Protein AF-A0A917ENU6-F1 (afdb_monomer_lite)

InterPro domains:
  IPR009739 Lysozyme inhibitor LprI-like, N-terminal [PF07007] (147-233)

Secondary structure (DSSP, 8-state):
-------------------------------PPPPHHHHHHHHHHHHHHHHHHHHHTT-HHHHHHHHHHHHHHHTT-GGGHHHHHHHHHHHHHHHHHHHHHGGGS--SS---------------HHHHHHHHHHHHHHHHHHHHT-S---HHHHHHHHHHHHHHHHHHHHHHHHHHHHHS-HHHHHHHHHHHHHHHHHHHHHHHHHHTSSSSSHHHHHHHHHHHHHHHHHHHHHHHH--

Foldseek 3Di:
DDDDDDDDDDDDDDDDDDDDDDDDDDDPPPPPDPDPLNVVVVVLVVLVVVLVVCVVVVVLVVSLVSLVVQLVVQVPPPSCVVSNVVSVVVNVVSVVVVVVVVVVPPPDDDDDDDDDDPDPPLQFLVNLVVVLVVLVVVLVVVVVPPPDPDLVSLLVSLVVLLVSLVVSLVVLLVSLVVQDDPVVNVVVVVVVVVLVVVLVVVLVVQCPDDDSCSPSVSSNSSSVSSSVSSNVSSVPRGD

Structure (mmCIF, N/CA/C/O backbone):
data_AF-A0A917ENU6-F1
#
_entry.id   AF-A0A917ENU6-F1
#
loop_
_atom_site.group_PDB
_atom_site.id
_atom_site.type_symbol
_atom_site.label_atom_id
_atom_site.label_alt_id
_atom_site.label_comp_id
_atom_site.label_asym_id
_atom_site.label_entity_id
_atom_site.label_seq_id
_atom_site.pdbx_PDB_ins_code
_atom_site.Cartn_x
_atom_site.Cartn_y
_atom_site.Cartn_z
_atom_site.occupancy
_atom_site.B_iso_or_equiv
_atom_site.auth_seq_id
_atom_site.auth_comp_id
_atom_site.auth_asym_id
_atom_site.auth_atom_id
_atom_site.pdbx_PDB_model_num
ATOM 1 N N . MET A 1 1 ? -25.704 -34.364 57.365 1.00 35.72 1 MET A N 1
ATOM 2 C CA . MET A 1 1 ? -25.594 -35.306 58.501 1.00 35.72 1 MET A CA 1
ATOM 3 C C . MET A 1 1 ? -24.993 -36.613 58.005 1.00 35.72 1 MET A C 1
ATOM 5 O O . MET A 1 1 ? -25.592 -37.173 57.104 1.00 35.72 1 MET A O 1
ATOM 9 N N . ARG A 1 2 ? -23.907 -37.081 58.657 1.00 35.72 2 ARG A N 1
ATOM 10 C CA . ARG A 1 2 ? -23.403 -38.483 58.743 1.00 35.72 2 ARG A CA 1
ATOM 11 C C . ARG A 1 2 ? -22.900 -39.127 57.428 1.00 35.72 2 ARG A C 1
ATOM 13 O O . ARG A 1 2 ? -23.602 -39.049 56.440 1.00 35.72 2 ARG A O 1
ATOM 20 N N . LYS A 1 3 ? -21.771 -39.843 57.302 1.00 33.88 3 LYS A N 1
ATOM 21 C CA . LYS A 1 3 ? -20.602 -40.324 58.099 1.00 33.88 3 LYS A CA 1
ATOM 22 C C . LYS A 1 3 ? -19.585 -40.816 57.022 1.00 33.88 3 LYS A C 1
ATOM 24 O O . LYS A 1 3 ? -20.040 -41.349 56.020 1.00 33.88 3 LYS A O 1
ATOM 29 N N . LEU A 1 4 ? -18.298 -40.451 57.014 1.00 37.62 4 LEU A N 1
ATOM 30 C CA . LEU A 1 4 ? -17.117 -41.088 57.648 1.00 37.62 4 LEU A CA 1
ATOM 31 C C . LEU A 1 4 ? -16.918 -42.605 57.399 1.00 37.62 4 LEU A C 1
ATOM 33 O O . LEU A 1 4 ? -17.797 -43.369 57.786 1.00 37.62 4 LEU A O 1
ATOM 37 N N . LEU A 1 5 ? -15.738 -42.987 56.860 1.00 35.38 5 LEU A N 1
ATOM 38 C CA . LEU A 1 5 ? -14.824 -44.118 57.212 1.00 35.38 5 LEU A CA 1
ATOM 39 C C . LEU A 1 5 ? -13.788 -44.290 56.065 1.00 35.38 5 LEU A C 1
ATOM 41 O O . LEU A 1 5 ? -14.180 -44.597 54.948 1.00 35.38 5 LEU A O 1
ATOM 45 N N . ILE A 1 6 ? -12.527 -43.842 56.164 1.00 37.75 6 ILE A N 1
ATOM 46 C CA . ILE A 1 6 ? -11.335 -44.439 56.820 1.00 37.75 6 ILE A CA 1
ATOM 47 C C . ILE A 1 6 ? -11.092 -45.912 56.452 1.00 37.75 6 ILE A C 1
ATOM 49 O O . ILE A 1 6 ? -11.764 -46.787 56.986 1.00 37.75 6 ILE A O 1
ATOM 53 N N . ILE A 1 7 ? -10.041 -46.170 55.658 1.00 37.09 7 ILE A N 1
ATOM 54 C CA . ILE A 1 7 ? -9.231 -47.397 55.739 1.00 37.09 7 ILE A CA 1
ATOM 55 C C . ILE A 1 7 ? -7.750 -46.999 55.724 1.00 37.09 7 ILE A C 1
ATOM 57 O O . ILE A 1 7 ? -7.215 -46.483 54.747 1.00 37.09 7 ILE A O 1
ATOM 61 N N . THR A 1 8 ? -7.129 -47.218 56.873 1.00 34.91 8 THR A N 1
ATOM 62 C CA . THR A 1 8 ? -5.698 -47.210 57.175 1.00 34.91 8 THR A CA 1
ATOM 63 C C . THR A 1 8 ? -5.035 -48.530 56.786 1.00 34.91 8 THR A C 1
ATOM 65 O O . THR A 1 8 ? -5.639 -49.583 56.976 1.00 34.91 8 THR A O 1
ATOM 68 N N . GLY A 1 9 ? -3.742 -48.477 56.448 1.00 32.06 9 GLY A N 1
ATOM 69 C CA . GLY A 1 9 ? -2.782 -49.499 56.881 1.00 32.06 9 GLY A CA 1
ATOM 70 C C . GLY A 1 9 ? -1.855 -50.051 55.800 1.00 32.06 9 GLY A C 1
ATOM 71 O O . GLY A 1 9 ? -2.305 -50.761 54.913 1.00 32.06 9 GLY A O 1
ATOM 72 N N . ALA A 1 10 ? -0.551 -49.800 55.940 1.00 34.56 10 ALA A N 1
ATOM 73 C CA . ALA A 1 10 ? 0.430 -50.851 56.236 1.00 34.56 10 ALA A CA 1
ATOM 74 C C . ALA A 1 10 ? 1.831 -50.235 56.396 1.00 34.56 10 ALA A C 1
ATOM 76 O O . ALA A 1 10 ? 2.418 -49.683 55.472 1.00 34.56 10 ALA A O 1
ATOM 77 N N . MET A 1 11 ? 2.328 -50.341 57.621 1.00 34.94 11 MET A N 1
ATOM 78 C CA . MET A 1 11 ? 3.675 -50.051 58.089 1.00 34.94 11 MET A CA 1
ATOM 79 C C . MET A 1 11 ? 4.481 -51.352 58.005 1.00 34.94 11 MET A C 1
ATOM 81 O O . MET A 1 11 ? 3.994 -52.378 58.477 1.00 34.94 11 MET A O 1
ATOM 85 N N . MET A 1 12 ? 5.706 -51.324 57.476 1.00 35.50 12 MET A N 1
ATOM 86 C CA . MET A 1 12 ? 6.712 -52.347 57.785 1.00 35.50 12 MET A CA 1
ATOM 87 C C . MET A 1 12 ? 8.106 -51.724 57.890 1.00 35.50 12 MET A C 1
ATOM 89 O O . MET A 1 12 ? 8.597 -51.079 56.969 1.00 35.50 12 MET A O 1
ATOM 93 N N . LEU A 1 13 ? 8.690 -51.926 59.070 1.00 37.69 13 LEU A N 1
ATOM 94 C CA . LEU A 1 13 ? 10.046 -51.606 59.504 1.00 37.69 13 LEU A CA 1
ATOM 95 C C . LEU A 1 13 ? 10.956 -52.821 59.304 1.00 37.69 13 LEU A C 1
ATOM 97 O O . LEU A 1 13 ? 10.534 -53.916 59.650 1.00 37.69 13 LEU A O 1
ATOM 101 N N . PHE A 1 14 ? 12.214 -52.591 58.927 1.00 32.28 14 PHE A N 1
ATOM 102 C CA . PHE A 1 14 ? 13.429 -53.313 59.355 1.00 32.28 14 PHE A CA 1
ATOM 103 C C . PHE A 1 14 ? 14.616 -52.384 59.033 1.00 32.28 14 PHE A C 1
ATOM 105 O O . PHE A 1 14 ? 14.541 -51.659 58.049 1.00 32.28 14 PHE A O 1
ATOM 112 N N . ALA A 1 15 ? 15.773 -52.331 59.684 1.00 33.50 15 ALA A N 1
ATOM 113 C CA . ALA A 1 15 ? 16.333 -52.653 60.994 1.00 33.50 15 ALA A CA 1
ATOM 114 C C . ALA A 1 15 ? 17.809 -52.171 60.891 1.00 33.50 15 ALA A C 1
ATOM 116 O O . ALA A 1 15 ? 18.367 -52.061 59.803 1.00 33.50 15 ALA A O 1
ATOM 117 N N . THR A 1 16 ? 18.407 -51.826 62.023 1.00 38.06 16 THR A N 1
ATOM 118 C CA . THR A 1 16 ? 19.717 -51.184 62.254 1.00 38.06 16 THR A CA 1
ATOM 119 C C . THR A 1 16 ? 20.968 -51.893 61.711 1.00 38.06 16 THR A C 1
ATOM 121 O O . THR A 1 16 ? 21.061 -53.114 61.774 1.00 38.06 16 THR A O 1
ATOM 124 N N . GLY A 1 17 ? 22.007 -51.109 61.381 1.00 29.95 17 GLY A N 1
ATOM 125 C CA . GLY A 1 17 ? 23.406 -51.558 61.302 1.00 29.95 17 GLY A CA 1
ATOM 126 C C . GLY A 1 17 ? 24.396 -50.383 61.250 1.00 29.95 17 GLY A C 1
ATOM 127 O O . GLY A 1 17 ? 24.330 -49.563 60.343 1.00 29.95 17 GLY A O 1
ATOM 128 N N . CYS A 1 18 ? 25.291 -50.284 62.239 1.00 41.47 18 CYS A N 1
ATOM 129 C CA . CYS A 1 18 ? 26.344 -49.26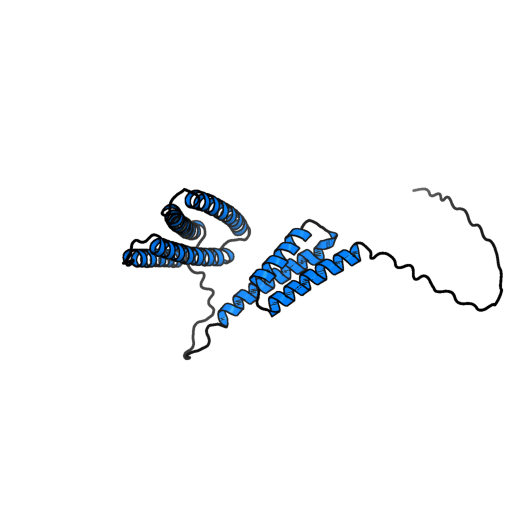9 62.363 1.00 41.47 18 CYS A CA 1
ATOM 130 C C . CYS A 1 18 ? 27.693 -49.900 61.969 1.00 41.47 18 CYS A C 1
ATOM 132 O O . CYS A 1 18 ? 28.025 -50.965 62.485 1.00 41.47 18 CYS A O 1
ATOM 134 N N . GLY A 1 19 ? 28.472 -49.266 61.089 1.00 31.38 19 GLY A N 1
ATOM 135 C CA . GLY A 1 19 ? 29.793 -49.751 60.675 1.00 31.38 19 GLY A CA 1
ATOM 136 C C . GLY A 1 19 ? 30.575 -48.670 59.933 1.00 31.38 19 GLY A C 1
ATOM 137 O O . GLY A 1 19 ? 30.182 -48.242 58.856 1.00 31.38 19 GLY A O 1
ATOM 138 N N . LYS A 1 20 ? 31.652 -48.194 60.559 1.00 35.72 20 LYS A N 1
ATOM 139 C CA . LYS A 1 20 ? 32.555 -47.136 60.097 1.00 35.72 20 LYS A CA 1
ATOM 140 C C . LYS A 1 20 ? 33.645 -47.757 59.212 1.00 35.72 20 LYS A C 1
ATOM 142 O O . LYS A 1 20 ? 34.329 -48.666 59.670 1.00 35.72 20 LYS A O 1
ATOM 147 N N . GLY A 1 21 ? 33.813 -47.247 57.995 1.00 32.06 21 GLY A N 1
ATOM 148 C CA . GLY A 1 21 ? 34.898 -47.592 57.073 1.00 32.06 21 GLY A CA 1
ATOM 149 C C . GLY A 1 21 ? 34.856 -46.659 55.865 1.00 32.06 21 GLY A C 1
ATOM 150 O O . GLY A 1 21 ? 33.845 -46.603 55.174 1.00 32.06 21 GLY A O 1
ATOM 151 N N . GLU A 1 22 ? 35.911 -45.867 55.692 1.00 38.81 22 GLU A N 1
ATOM 152 C CA . GLU A 1 22 ? 36.138 -44.979 54.551 1.00 38.81 22 GLU A CA 1
ATOM 153 C C . GLU A 1 22 ? 36.277 -45.772 53.248 1.00 38.81 22 GLU A C 1
ATOM 155 O O . GLU A 1 22 ? 37.123 -46.654 53.160 1.00 38.81 22 GLU A O 1
ATOM 160 N N . GLU A 1 23 ? 35.496 -45.397 52.238 1.00 31.61 23 GLU A N 1
ATOM 161 C CA . GLU A 1 23 ? 35.924 -45.290 50.840 1.00 31.61 23 GLU A CA 1
ATOM 162 C C . GLU A 1 23 ? 34.853 -44.478 50.096 1.00 31.61 23 GLU A C 1
ATOM 164 O O . GLU A 1 23 ? 33.668 -44.815 50.118 1.00 31.61 23 GLU A O 1
ATOM 169 N N . GLU A 1 24 ? 35.246 -43.361 49.480 1.00 44.62 24 GLU A N 1
ATOM 170 C CA . GLU A 1 24 ? 34.404 -42.680 48.495 1.00 44.62 24 GLU A CA 1
ATOM 171 C C . GLU A 1 24 ? 34.184 -43.609 47.294 1.00 44.62 24 GLU A C 1
ATOM 173 O O . GLU A 1 24 ? 35.144 -44.122 46.717 1.00 44.62 24 GLU A O 1
ATOM 178 N N . PRO A 1 25 ? 32.939 -43.711 46.811 1.00 29.67 25 PRO A N 1
ATOM 179 C CA . PRO A 1 25 ? 32.762 -43.516 45.383 1.00 29.67 25 PRO A CA 1
ATOM 180 C C . PRO A 1 25 ? 31.609 -42.553 45.103 1.00 29.67 25 PRO A C 1
ATOM 182 O O . PRO A 1 25 ? 30.482 -42.722 45.560 1.00 29.67 25 PRO A O 1
ATOM 185 N N . LYS A 1 26 ? 31.962 -41.513 44.339 1.00 29.59 26 LYS A N 1
ATOM 186 C CA . LYS A 1 26 ? 31.129 -40.651 43.491 1.00 29.59 26 LYS A CA 1
ATOM 187 C C . LYS A 1 26 ? 29.618 -40.780 43.711 1.00 29.59 26 LYS A C 1
ATOM 189 O O . LYS A 1 26 ? 28.987 -41.711 43.221 1.00 29.59 26 LYS A O 1
ATOM 194 N N . LYS A 1 27 ? 29.031 -39.734 44.308 1.00 29.52 27 LYS A N 1
ATOM 195 C CA . LYS A 1 27 ? 27.646 -39.339 44.025 1.00 29.52 27 LYS A CA 1
ATOM 196 C C . LYS A 1 27 ? 27.473 -39.312 42.505 1.00 29.52 27 LYS A C 1
ATOM 198 O O . LYS A 1 27 ? 27.929 -38.376 41.848 1.00 29.52 27 LYS A O 1
ATOM 203 N N . GLU A 1 28 ? 26.816 -40.326 41.958 1.00 30.67 28 GLU A N 1
ATOM 204 C CA . GLU A 1 28 ? 26.073 -40.177 40.719 1.00 30.67 28 GLU A CA 1
ATOM 205 C C . GLU A 1 28 ? 25.016 -39.116 41.002 1.00 30.67 28 GLU A C 1
ATOM 207 O O . GLU A 1 28 ? 23.994 -39.333 41.649 1.00 30.67 28 GLU A O 1
ATOM 212 N N . GLN A 1 29 ? 25.370 -37.897 40.619 1.00 31.58 29 GLN A N 1
ATOM 213 C CA . GLN A 1 29 ? 24.453 -36.798 40.473 1.00 31.58 29 GLN A CA 1
ATOM 214 C C . GLN A 1 29 ? 23.479 -37.252 39.389 1.00 31.58 29 GLN A C 1
ATOM 216 O O . GLN A 1 29 ? 23.827 -37.272 38.212 1.00 31.58 29 GLN A O 1
ATOM 221 N N . GLU A 1 30 ? 22.307 -37.718 39.813 1.00 31.92 30 GLU A N 1
ATOM 222 C CA . GLU A 1 30 ? 21.168 -37.986 38.949 1.00 31.92 30 GLU A CA 1
ATOM 223 C C . GLU A 1 30 ? 20.895 -36.690 38.177 1.00 31.92 30 GLU A C 1
ATOM 225 O O . GLU A 1 30 ? 20.339 -35.723 38.702 1.00 31.92 30 GLU A O 1
ATOM 230 N N . VAL A 1 31 ? 21.425 -36.619 36.954 1.00 33.09 31 VAL A N 1
ATOM 231 C CA . VAL A 1 31 ? 21.203 -35.511 36.033 1.00 33.09 31 VAL A CA 1
ATOM 232 C C . VAL A 1 31 ? 19.763 -35.674 35.577 1.00 33.09 31 VAL A C 1
ATOM 234 O O . VAL A 1 31 ? 19.485 -36.353 34.588 1.00 33.09 31 VAL A O 1
ATOM 237 N N . SER A 1 32 ? 18.831 -35.130 36.361 1.00 41.97 32 SER A N 1
ATOM 238 C CA . SER A 1 32 ? 17.435 -35.071 35.965 1.00 41.97 32 SER A CA 1
ATOM 239 C C . SER A 1 32 ? 17.380 -34.368 34.613 1.00 41.97 32 SER A C 1
ATOM 241 O O . SER A 1 32 ? 17.913 -33.272 34.420 1.00 41.97 32 SER A O 1
ATOM 243 N N . ALA A 1 33 ? 16.814 -35.061 33.627 1.00 45.91 33 ALA A N 1
ATOM 244 C CA . ALA A 1 33 ? 16.576 -34.481 32.321 1.00 45.91 33 ALA A CA 1
ATOM 245 C C . ALA A 1 33 ? 15.819 -33.152 32.520 1.00 45.91 33 ALA A C 1
ATOM 247 O O . ALA A 1 33 ? 14.845 -33.144 33.279 1.00 45.91 33 ALA A O 1
ATOM 248 N N . PRO A 1 34 ? 16.238 -32.043 31.874 1.00 45.69 34 PRO A N 1
ATOM 249 C CA . PRO A 1 34 ? 15.571 -30.759 32.039 1.00 45.69 34 PRO A CA 1
ATOM 250 C C . PRO A 1 34 ? 14.082 -30.921 31.760 1.00 45.69 34 PRO A C 1
ATOM 252 O O . PRO A 1 34 ? 13.707 -31.485 30.720 1.00 45.69 34 PRO A O 1
ATOM 255 N N . SER A 1 35 ? 13.259 -30.463 32.702 1.00 52.25 35 SER A N 1
ATOM 256 C CA . SER A 1 35 ? 11.805 -30.522 32.596 1.00 52.25 35 SER A CA 1
ATOM 257 C C . SER A 1 35 ? 11.352 -29.864 31.282 1.00 52.25 35 SER A C 1
ATOM 259 O O . SER A 1 35 ? 12.015 -28.964 30.762 1.00 52.25 35 SER A O 1
ATOM 261 N N . GLU A 1 36 ? 10.224 -30.287 30.702 1.00 57.81 36 GLU A N 1
ATOM 262 C CA . GLU A 1 36 ? 9.689 -29.636 29.489 1.00 57.81 36 GLU A CA 1
ATOM 263 C C . GLU A 1 36 ? 9.475 -28.120 29.679 1.00 57.81 36 GLU A C 1
ATOM 265 O O . GLU A 1 36 ? 9.544 -27.362 28.709 1.00 57.81 36 GLU A O 1
ATOM 270 N N . GLN A 1 37 ? 9.281 -27.662 30.923 1.00 56.28 37 GLN A N 1
ATOM 271 C CA . GLN A 1 37 ? 9.220 -26.241 31.266 1.00 56.28 37 GLN A CA 1
ATOM 272 C C . GLN A 1 37 ? 10.580 -25.538 31.129 1.00 56.28 37 GLN A C 1
ATOM 274 O O . GLN A 1 37 ? 10.619 -24.483 30.500 1.00 56.28 37 GLN A O 1
ATOM 279 N N . ASP A 1 38 ? 11.688 -26.136 31.586 1.00 61.31 38 ASP A N 1
ATOM 280 C CA . ASP A 1 38 ? 13.038 -25.547 31.462 1.00 61.31 38 ASP A CA 1
ATOM 281 C C . ASP A 1 38 ? 13.460 -25.352 30.000 1.00 61.31 38 ASP A C 1
ATOM 283 O O . ASP A 1 38 ? 14.056 -24.340 29.628 1.00 61.31 38 ASP A O 1
ATOM 287 N N . LYS A 1 39 ? 13.119 -26.314 29.132 1.00 67.19 39 LYS A N 1
ATOM 288 C CA . LYS A 1 39 ? 13.434 -26.233 27.693 1.00 67.19 39 LYS A CA 1
ATOM 289 C C . LYS A 1 39 ? 12.616 -25.154 26.987 1.00 67.19 39 LYS A C 1
ATOM 291 O O . LYS A 1 39 ? 13.111 -24.473 26.087 1.00 67.19 39 LYS A O 1
ATOM 296 N N . THR A 1 40 ? 11.364 -24.995 27.403 1.00 75.31 40 THR A N 1
ATOM 297 C CA . THR A 1 40 ? 10.451 -23.984 26.867 1.00 75.31 40 THR A CA 1
ATOM 298 C C . THR A 1 40 ? 10.906 -22.581 27.273 1.00 75.31 40 THR A C 1
ATOM 300 O O . THR A 1 40 ? 11.001 -21.697 26.423 1.00 75.31 40 THR A O 1
ATOM 303 N N . GLU A 1 41 ? 11.271 -22.389 28.542 1.00 79.38 41 GLU A N 1
ATOM 304 C CA . GLU A 1 41 ? 11.773 -21.112 29.055 1.00 79.38 41 GLU A CA 1
ATOM 305 C C . GLU A 1 41 ? 13.080 -20.685 28.372 1.00 79.38 41 GLU A C 1
ATOM 307 O O . GLU A 1 41 ? 13.185 -19.544 27.914 1.00 79.38 41 GLU A O 1
ATOM 312 N N . ALA A 1 42 ? 14.033 -21.609 28.206 1.00 83.62 42 ALA A N 1
ATOM 313 C CA . ALA A 1 42 ? 15.278 -21.346 27.483 1.00 83.62 42 ALA A CA 1
ATOM 314 C C . ALA A 1 42 ? 15.027 -20.898 26.030 1.00 83.62 42 ALA A C 1
ATOM 316 O O . ALA A 1 42 ? 15.637 -19.939 25.559 1.00 83.62 42 ALA A O 1
ATOM 317 N N . THR A 1 43 ? 14.071 -21.538 25.347 1.00 86.38 43 THR A N 1
ATOM 318 C CA . THR A 1 43 ? 13.733 -21.236 23.947 1.00 86.38 43 THR A CA 1
ATOM 319 C C . THR A 1 43 ? 13.180 -19.820 23.780 1.00 86.38 43 THR A C 1
ATOM 321 O O . THR A 1 43 ? 13.605 -19.080 22.892 1.00 86.38 43 THR A O 1
ATOM 324 N N . TYR A 1 44 ? 12.220 -19.411 24.617 1.00 87.19 44 TYR A N 1
ATOM 325 C CA . TYR A 1 44 ? 11.627 -18.075 24.493 1.00 87.19 44 TYR A CA 1
ATOM 326 C C . TYR A 1 44 ? 12.571 -16.980 24.984 1.00 87.19 44 TYR A C 1
ATOM 328 O O . TYR A 1 44 ? 12.589 -15.900 24.394 1.00 87.19 44 TYR A O 1
ATOM 336 N N . LYS A 1 45 ? 13.417 -17.267 25.980 1.00 89.31 45 LYS A N 1
ATOM 337 C CA . LYS A 1 45 ? 14.483 -16.356 26.404 1.00 89.31 45 LYS A CA 1
ATOM 338 C C . LYS A 1 45 ? 15.441 -16.031 25.255 1.00 89.31 45 LYS A C 1
ATOM 340 O O . LYS A 1 45 ? 15.656 -14.856 24.976 1.00 89.31 45 LYS A O 1
ATOM 345 N N . GLU A 1 46 ? 15.930 -17.041 24.535 1.00 89.94 46 GLU A N 1
ATOM 346 C CA . GLU A 1 46 ? 16.812 -16.846 23.374 1.00 89.94 46 GLU A CA 1
ATOM 347 C C . GLU A 1 46 ? 16.125 -16.029 22.265 1.00 89.94 46 GLU A C 1
ATOM 349 O O . GLU A 1 46 ? 16.703 -15.092 21.707 1.00 89.94 46 GLU A O 1
ATOM 354 N N . LYS A 1 47 ? 14.848 -16.323 21.981 1.00 91.94 47 LYS A N 1
ATOM 355 C CA . LYS A 1 47 ? 14.059 -15.564 20.997 1.00 91.94 47 LYS A CA 1
ATOM 356 C C . LYS A 1 47 ? 13.918 -14.087 21.385 1.00 91.94 47 LYS A C 1
ATOM 358 O O . LYS A 1 47 ? 14.038 -13.222 20.517 1.00 91.94 47 LYS A O 1
ATOM 363 N N . PHE A 1 48 ? 13.709 -13.774 22.665 1.00 90.31 48 PHE A N 1
ATOM 364 C CA . PHE A 1 48 ? 13.652 -12.384 23.132 1.00 90.31 48 PHE A CA 1
ATOM 365 C C . PHE A 1 48 ? 15.023 -11.699 23.144 1.00 90.31 48 PHE A C 1
ATOM 367 O O . PHE A 1 48 ? 15.105 -10.529 22.776 1.00 90.31 48 PHE A O 1
ATOM 374 N N . GLU A 1 49 ? 16.104 -12.402 23.481 1.00 92.44 49 GLU A N 1
ATOM 375 C CA . GLU A 1 49 ? 17.471 -11.867 23.377 1.00 92.44 49 GLU A CA 1
ATOM 376 C C . GLU A 1 49 ? 17.822 -11.501 21.928 1.00 92.44 49 GLU A C 1
ATOM 378 O O . GLU A 1 49 ? 18.355 -10.419 21.669 1.00 92.44 49 GLU A O 1
ATOM 383 N N . LYS A 1 50 ? 17.426 -12.337 20.958 1.00 92.88 50 LYS A N 1
ATOM 384 C CA . LYS A 1 50 ? 17.565 -12.038 19.524 1.00 92.88 50 LYS A CA 1
ATOM 385 C C . LYS A 1 50 ? 16.801 -10.774 19.122 1.00 92.88 50 LYS A C 1
ATOM 387 O O . LYS A 1 50 ? 17.315 -9.968 18.347 1.00 92.88 50 LYS A O 1
ATOM 392 N N . VAL A 1 51 ? 15.591 -10.576 19.645 1.00 90.69 51 VAL A N 1
ATOM 393 C CA . VAL A 1 51 ? 14.800 -9.358 19.399 1.00 90.69 51 VAL A CA 1
ATOM 394 C C . VAL A 1 51 ? 15.516 -8.117 19.937 1.00 90.69 51 VAL A C 1
ATOM 396 O O . VAL A 1 51 ? 15.600 -7.115 19.225 1.00 90.69 51 VAL A O 1
ATOM 399 N N . GLU A 1 52 ? 16.070 -8.172 21.150 1.00 89.56 52 GLU A N 1
ATOM 400 C CA . GLU A 1 52 ? 16.819 -7.043 21.721 1.00 89.56 52 GLU A CA 1
ATOM 401 C C . GLU A 1 52 ? 18.124 -6.770 20.953 1.00 89.56 52 GLU A C 1
ATOM 403 O O . GLU A 1 52 ? 18.462 -5.609 20.717 1.00 89.56 52 GLU A O 1
ATOM 408 N N . ALA A 1 53 ? 18.818 -7.807 20.471 1.00 91.50 53 ALA A N 1
ATOM 409 C CA . ALA A 1 53 ? 19.992 -7.651 19.608 1.00 91.50 53 ALA A CA 1
ATOM 410 C C . ALA A 1 53 ? 19.636 -6.955 18.281 1.00 91.50 53 ALA A C 1
ATOM 412 O O . ALA A 1 53 ? 20.276 -5.976 17.891 1.00 91.50 53 ALA A O 1
ATOM 413 N N . LEU A 1 54 ? 18.553 -7.384 17.625 1.00 89.81 54 LEU A N 1
ATOM 414 C CA . LEU A 1 54 ? 18.049 -6.744 16.404 1.00 89.81 54 LEU A CA 1
ATOM 415 C C . LEU A 1 54 ? 17.639 -5.285 16.654 1.00 89.81 54 LEU A C 1
ATOM 417 O O . LEU A 1 54 ? 17.897 -4.413 15.820 1.00 89.81 54 LEU A O 1
ATOM 421 N N . ARG A 1 55 ? 17.052 -4.991 17.818 1.00 87.06 55 ARG A N 1
ATOM 422 C CA . ARG A 1 55 ? 16.716 -3.623 18.233 1.00 87.06 55 ARG A CA 1
ATOM 423 C C . ARG A 1 55 ? 17.970 -2.767 18.435 1.00 87.06 55 ARG A C 1
ATOM 425 O O . ARG A 1 55 ? 18.007 -1.639 17.939 1.00 87.06 55 ARG A O 1
ATOM 432 N N . ALA A 1 56 ? 19.011 -3.300 19.075 1.00 87.94 56 ALA A N 1
ATOM 433 C CA . ALA A 1 56 ? 20.302 -2.625 19.243 1.00 87.94 56 ALA A CA 1
ATOM 434 C C . ALA A 1 56 ? 20.984 -2.335 17.892 1.00 87.94 56 ALA A C 1
ATOM 436 O O . ALA A 1 56 ? 21.509 -1.240 17.673 1.00 87.94 56 ALA A O 1
ATOM 437 N N . GLU A 1 57 ? 20.882 -3.268 16.943 1.00 87.44 57 GLU A N 1
ATOM 438 C CA . GLU A 1 57 ? 21.346 -3.114 15.557 1.00 87.44 57 GLU A CA 1
ATOM 439 C C . GLU A 1 57 ? 20.447 -2.214 14.693 1.00 87.44 57 GLU A C 1
ATOM 441 O O . GLU A 1 57 ? 20.745 -1.983 13.520 1.00 87.44 57 GLU A O 1
ATOM 446 N N . LYS A 1 58 ? 19.355 -1.670 15.248 1.00 87.00 58 LYS A N 1
ATOM 447 C CA . LYS A 1 58 ? 18.370 -0.836 14.536 1.00 87.00 58 LYS A CA 1
ATOM 448 C C . LYS A 1 58 ? 17.648 -1.576 13.393 1.00 87.00 58 LYS A C 1
ATOM 450 O O . LYS A 1 58 ? 17.095 -0.925 12.504 1.00 87.00 58 LYS A O 1
ATOM 455 N N . LYS A 1 59 ? 17.611 -2.910 13.434 1.00 86.88 59 LYS A N 1
ATOM 456 C CA . LYS A 1 59 ? 16.891 -3.813 12.519 1.00 86.88 59 LYS A CA 1
ATOM 457 C C . LYS A 1 59 ? 15.456 -4.041 13.005 1.00 86.88 59 LYS A C 1
ATOM 459 O O . LYS A 1 59 ? 15.062 -5.134 13.412 1.00 86.88 59 LYS A O 1
ATOM 464 N N . PHE A 1 60 ? 14.672 -2.962 13.046 1.00 85.81 60 PHE A N 1
ATOM 465 C CA . PHE A 1 60 ? 13.331 -2.979 13.649 1.00 85.81 60 PHE A CA 1
ATOM 466 C C . PHE A 1 60 ? 12.321 -3.818 12.860 1.00 85.81 60 PHE A C 1
ATOM 468 O O . PHE A 1 60 ? 11.427 -4.407 13.463 1.00 85.81 60 PHE A O 1
ATOM 475 N N . ALA A 1 61 ? 12.463 -3.908 11.534 1.00 83.44 61 ALA A N 1
ATOM 476 C CA . ALA A 1 61 ? 11.590 -4.734 10.703 1.00 83.44 61 ALA A CA 1
ATOM 477 C C . ALA A 1 61 ? 11.773 -6.226 11.024 1.00 83.44 61 ALA A C 1
ATOM 479 O O . ALA A 1 61 ? 10.801 -6.972 11.155 1.00 83.44 61 ALA A O 1
ATOM 480 N N . GLU A 1 62 ? 13.020 -6.642 11.221 1.00 86.19 62 GLU A N 1
ATOM 481 C CA . GLU A 1 62 ? 13.407 -7.991 11.607 1.00 86.19 62 GLU A CA 1
ATOM 482 C C . GLU A 1 62 ? 12.990 -8.289 13.050 1.00 86.19 62 GLU A C 1
ATOM 484 O O . GLU A 1 62 ? 12.366 -9.318 13.295 1.00 86.19 62 GLU A O 1
ATOM 489 N N . ALA A 1 63 ? 13.225 -7.364 13.988 1.00 89.50 63 ALA A N 1
ATOM 490 C CA . ALA A 1 63 ? 12.770 -7.499 15.375 1.00 89.50 63 ALA A CA 1
ATOM 491 C C . ALA A 1 63 ? 11.239 -7.662 15.462 1.00 89.50 63 ALA A C 1
ATOM 493 O O . ALA A 1 63 ? 10.728 -8.508 16.197 1.00 89.50 63 ALA A O 1
ATOM 494 N N . LYS A 1 64 ? 10.492 -6.900 14.652 1.00 90.19 64 LYS A N 1
ATOM 495 C CA . LYS A 1 64 ? 9.030 -6.990 14.550 1.00 90.19 64 LYS A CA 1
ATOM 496 C C . LYS A 1 64 ? 8.573 -8.340 14.005 1.00 90.19 64 LYS A C 1
ATOM 498 O O . LYS A 1 64 ? 7.600 -8.898 14.506 1.00 90.19 64 LYS A O 1
ATOM 503 N N . LYS A 1 65 ? 9.270 -8.861 12.993 1.00 90.00 65 LYS A N 1
ATOM 504 C CA . LYS A 1 65 ? 8.982 -10.172 12.401 1.00 90.00 65 LYS A CA 1
ATOM 505 C C . LYS A 1 65 ? 9.174 -11.299 13.420 1.00 90.00 65 LYS A C 1
ATOM 507 O O . LYS A 1 65 ? 8.315 -12.170 13.512 1.00 90.00 65 LYS A O 1
ATOM 512 N N . GLU A 1 66 ? 10.248 -11.253 14.204 1.00 89.19 66 GLU A N 1
ATOM 513 C CA . GLU A 1 66 ? 10.516 -12.229 15.271 1.00 89.19 66 GLU A CA 1
ATOM 514 C C . GLU A 1 66 ? 9.452 -12.164 16.379 1.00 89.19 66 GLU A C 1
ATOM 516 O O . GLU A 1 66 ? 8.891 -13.188 16.764 1.00 89.19 66 GLU A O 1
ATOM 521 N N . LEU A 1 67 ? 9.069 -10.963 16.826 1.00 91.00 67 LEU A N 1
ATOM 522 C CA . LEU A 1 67 ? 7.985 -10.798 17.804 1.00 91.00 67 LEU A CA 1
ATOM 523 C C . LEU A 1 67 ? 6.632 -11.299 17.278 1.00 91.00 67 LEU A C 1
ATOM 525 O O . LEU A 1 67 ? 5.894 -11.953 18.008 1.00 91.00 67 LEU A O 1
ATOM 529 N N . GLN A 1 68 ? 6.305 -11.045 16.008 1.00 90.81 68 GLN A N 1
ATOM 530 C CA . GLN A 1 68 ? 5.080 -11.562 15.384 1.00 90.81 68 GLN A CA 1
ATOM 531 C C . GLN A 1 68 ? 5.067 -13.091 15.292 1.00 90.81 68 GLN A C 1
ATOM 533 O O . GLN A 1 68 ? 4.007 -13.701 15.461 1.00 90.81 68 GLN A O 1
ATOM 538 N N . ALA A 1 69 ? 6.225 -13.713 15.053 1.00 89.88 69 ALA A N 1
ATOM 539 C CA . ALA A 1 69 ? 6.357 -15.164 15.087 1.00 89.88 69 ALA A CA 1
ATOM 540 C C . ALA A 1 69 ? 6.075 -15.706 16.497 1.00 89.88 69 ALA A C 1
ATOM 542 O O . ALA A 1 69 ? 5.230 -16.587 16.641 1.00 89.88 69 ALA A O 1
ATOM 543 N N . ILE A 1 70 ? 6.664 -15.105 17.542 1.00 89.88 70 ILE A N 1
ATOM 544 C CA . ILE A 1 70 ? 6.410 -15.487 18.944 1.00 89.88 70 ILE A CA 1
ATOM 545 C C . ILE A 1 70 ? 4.924 -15.339 19.293 1.00 89.88 70 ILE A C 1
ATOM 547 O O . ILE A 1 70 ? 4.331 -16.265 19.840 1.00 89.88 70 ILE A O 1
ATOM 551 N N . VAL A 1 71 ? 4.289 -14.216 18.942 1.00 89.56 71 VAL A N 1
ATOM 552 C CA . VAL A 1 71 ? 2.847 -13.995 19.178 1.00 89.56 71 VAL A CA 1
ATOM 553 C C . VAL A 1 71 ? 2.008 -15.087 18.510 1.00 89.56 71 VAL A C 1
ATOM 555 O O . VAL A 1 71 ? 1.067 -15.589 19.119 1.00 89.56 71 VAL A O 1
ATOM 558 N N . THR A 1 72 ? 2.361 -15.488 17.286 1.00 85.56 72 THR A N 1
ATOM 559 C CA . THR A 1 72 ? 1.629 -16.517 16.530 1.00 85.56 72 THR A CA 1
ATOM 560 C C . THR A 1 72 ? 1.804 -17.908 17.140 1.00 85.56 72 THR A C 1
ATOM 562 O O . THR A 1 72 ? 0.823 -18.625 17.301 1.00 85.56 72 THR A O 1
ATOM 565 N N . GLU A 1 73 ? 3.026 -18.276 17.522 1.00 87.44 73 GLU A N 1
ATOM 566 C CA . GLU A 1 73 ? 3.339 -19.576 18.134 1.00 87.44 73 GLU A CA 1
ATOM 567 C C . GLU A 1 73 ? 2.726 -19.746 19.533 1.00 87.44 73 GLU A C 1
ATOM 569 O O . GLU A 1 73 ? 2.429 -20.861 19.954 1.00 87.44 73 GLU A O 1
ATOM 574 N N . THR A 1 74 ? 2.548 -18.645 20.266 1.00 87.38 74 THR A N 1
ATOM 575 C CA . THR A 1 74 ? 2.102 -18.662 21.671 1.00 87.38 74 THR A CA 1
ATOM 576 C C . THR A 1 74 ? 0.599 -18.432 21.848 1.00 87.38 74 THR A C 1
ATOM 578 O O . THR A 1 74 ? 0.081 -18.669 22.936 1.00 87.38 74 THR A O 1
ATOM 581 N N . LYS A 1 75 ? -0.109 -17.999 20.794 1.00 80.25 75 LYS A N 1
ATOM 582 C CA . LYS A 1 75 ? -1.503 -17.519 20.839 1.00 80.25 75 LYS A CA 1
ATOM 583 C C . LYS A 1 75 ? -2.492 -18.489 21.493 1.00 80.25 75 LYS A C 1
ATOM 585 O O . LYS A 1 75 ? -3.352 -18.055 22.252 1.00 80.25 75 LYS A O 1
ATOM 590 N N . ASP A 1 76 ? -2.355 -19.780 21.205 1.00 77.38 76 ASP A N 1
ATOM 591 C CA . ASP A 1 76 ? -3.316 -20.810 21.619 1.00 77.38 76 ASP A CA 1
ATOM 592 C C . ASP A 1 76 ? -2.755 -21.729 22.723 1.00 77.38 76 ASP A C 1
ATOM 594 O O . ASP A 1 76 ? -3.326 -22.778 23.020 1.00 77.38 76 ASP A O 1
ATOM 598 N N . ASN A 1 77 ? -1.632 -21.349 23.349 1.00 80.00 77 ASN A N 1
ATOM 599 C CA . ASN A 1 77 ? -0.988 -22.134 24.399 1.00 80.00 77 ASN A CA 1
ATOM 600 C C . ASN A 1 77 ? -1.042 -21.408 25.749 1.00 80.00 77 ASN A C 1
ATOM 602 O O . ASN A 1 77 ? -0.293 -20.466 26.008 1.00 80.00 77 ASN A O 1
ATOM 606 N N . GLU A 1 78 ? -1.900 -21.898 26.646 1.00 77.56 78 GLU A N 1
ATOM 607 C CA . GLU A 1 78 ? -2.116 -21.311 27.973 1.00 77.56 78 GLU A CA 1
ATOM 608 C C . GLU A 1 78 ? -0.837 -21.264 28.823 1.00 77.56 78 GLU A C 1
ATOM 610 O O . GLU A 1 78 ? -0.608 -20.292 29.543 1.00 77.56 78 GLU A O 1
ATOM 615 N N . LYS A 1 79 ? 0.056 -22.252 28.668 1.00 83.31 79 LYS A N 1
ATOM 616 C CA . LYS A 1 79 ? 1.351 -22.286 29.368 1.00 83.31 79 LYS A CA 1
ATOM 617 C C . LYS A 1 79 ? 2.316 -21.199 28.879 1.00 83.31 79 LYS A C 1
ATOM 619 O O . LYS A 1 79 ? 3.277 -20.890 29.575 1.00 83.31 79 LYS A O 1
ATOM 624 N N . LEU A 1 80 ? 2.067 -20.613 27.705 1.00 85.88 80 LEU A N 1
ATOM 625 C CA . LEU A 1 80 ? 2.909 -19.590 27.074 1.00 85.88 80 LEU A CA 1
ATOM 626 C C . LEU A 1 80 ? 2.289 -18.192 27.101 1.00 85.88 80 LEU A C 1
ATOM 628 O O . LEU A 1 80 ? 2.850 -17.256 26.531 1.00 85.88 80 LEU A O 1
ATOM 632 N N . LYS A 1 81 ? 1.157 -18.028 27.790 1.00 83.38 81 LYS A N 1
ATOM 633 C CA . LYS A 1 81 ? 0.419 -16.763 27.868 1.00 83.38 81 LYS A CA 1
ATOM 634 C C . LYS A 1 81 ? 1.291 -15.589 28.324 1.00 83.38 81 LYS A C 1
ATOM 636 O O . LYS A 1 81 ? 1.148 -14.485 27.808 1.00 83.38 81 LYS A O 1
ATOM 641 N N . THR A 1 82 ? 2.221 -15.825 29.246 1.00 82.69 82 THR A N 1
ATOM 642 C CA . THR A 1 82 ? 3.157 -14.796 29.719 1.00 82.69 82 THR A CA 1
ATOM 643 C C . THR A 1 82 ? 4.088 -14.317 28.602 1.00 82.69 82 THR A C 1
ATOM 645 O O . THR A 1 82 ? 4.264 -13.114 28.427 1.00 82.69 82 THR A O 1
ATOM 648 N N . TYR A 1 83 ? 4.634 -15.229 27.791 1.00 87.19 83 TYR A N 1
ATOM 649 C CA . TYR A 1 83 ? 5.486 -14.873 26.650 1.00 87.19 83 TYR A CA 1
ATOM 650 C C . TYR A 1 83 ? 4.691 -14.212 25.524 1.00 87.19 83 TYR A C 1
ATOM 652 O O . TYR A 1 83 ? 5.194 -13.297 24.877 1.00 87.19 83 TYR A O 1
ATOM 660 N N . HIS A 1 84 ? 3.437 -14.624 25.327 1.00 81.81 84 HIS A N 1
ATOM 661 C CA . HIS A 1 84 ? 2.520 -13.966 24.400 1.00 81.81 84 HIS A CA 1
ATOM 662 C C . HIS A 1 84 ? 2.333 -12.487 24.761 1.00 81.81 84 HIS A C 1
ATOM 664 O O . HIS A 1 84 ? 2.590 -11.612 23.938 1.00 81.81 84 HIS A O 1
ATOM 670 N N . GLN A 1 85 ? 1.981 -12.203 26.020 1.00 82.75 85 GLN A N 1
ATOM 671 C CA . GLN A 1 85 ? 1.791 -10.835 26.516 1.00 82.75 85 GLN A CA 1
ATOM 672 C C . GLN A 1 85 ? 3.072 -9.998 26.408 1.00 82.75 85 GLN A C 1
ATOM 674 O O . GLN A 1 85 ? 3.029 -8.866 25.931 1.00 82.75 85 GLN A O 1
ATOM 679 N N . GLN A 1 86 ? 4.223 -10.568 26.780 1.00 87.25 86 GLN A N 1
ATOM 680 C CA . GLN A 1 86 ? 5.519 -9.891 26.652 1.00 87.25 86 GLN A CA 1
ATOM 681 C C . GLN A 1 86 ? 5.873 -9.576 25.193 1.00 87.25 86 GLN A C 1
ATOM 683 O O . GLN A 1 86 ? 6.429 -8.514 24.904 1.00 87.25 86 GLN A O 1
ATOM 688 N N . ALA A 1 87 ? 5.553 -10.474 24.259 1.00 88.62 87 ALA A N 1
ATOM 689 C CA . ALA A 1 87 ? 5.788 -10.236 22.842 1.00 88.62 87 ALA A CA 1
ATOM 690 C C . ALA A 1 87 ? 4.880 -9.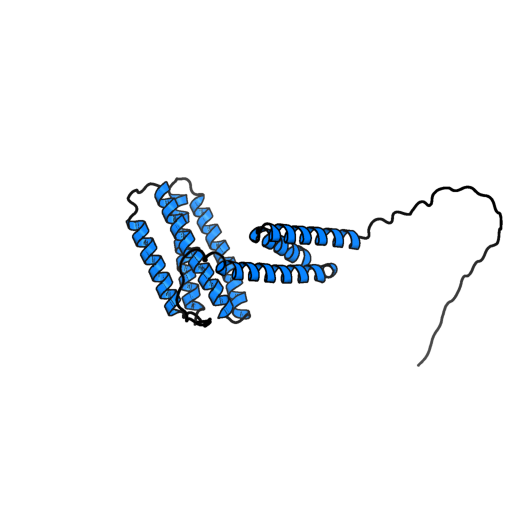129 22.290 1.00 88.62 87 ALA A C 1
ATOM 692 O O . ALA A 1 87 ? 5.355 -8.279 21.538 1.00 88.62 87 ALA A O 1
ATOM 693 N N . GLU A 1 88 ? 3.606 -9.091 22.689 1.00 82.38 88 GLU A N 1
ATOM 694 C CA . GLU A 1 88 ? 2.671 -8.025 22.305 1.00 82.38 88 GLU A CA 1
ATOM 695 C C . GLU A 1 88 ? 3.093 -6.650 22.849 1.00 82.38 88 GLU A C 1
ATOM 697 O O . GLU A 1 88 ? 3.054 -5.659 22.114 1.00 82.38 88 GLU A O 1
ATOM 702 N N . GLU A 1 89 ? 3.552 -6.587 24.101 1.00 88.06 89 GLU A N 1
ATOM 703 C CA . GLU A 1 89 ? 4.059 -5.359 24.726 1.00 88.06 89 GLU A CA 1
ATOM 704 C C . GLU A 1 89 ? 5.300 -4.829 23.994 1.00 88.06 89 GLU A C 1
ATOM 706 O O . GLU A 1 89 ? 5.318 -3.685 23.530 1.00 88.06 89 GLU A O 1
ATOM 711 N N . LYS A 1 90 ? 6.305 -5.688 23.776 1.00 89.62 90 LYS A N 1
ATOM 712 C CA . LYS A 1 90 ? 7.524 -5.326 23.031 1.00 89.62 90 LYS A CA 1
ATOM 713 C C . LYS A 1 90 ? 7.222 -4.918 21.587 1.00 89.62 90 LYS A C 1
ATOM 715 O O . LYS A 1 90 ? 7.874 -4.022 21.047 1.00 89.62 90 LYS A O 1
ATOM 720 N N . LEU A 1 91 ? 6.220 -5.532 20.955 1.00 88.38 91 LEU A N 1
ATOM 721 C CA . LEU A 1 91 ? 5.787 -5.187 19.599 1.00 88.38 91 LEU A CA 1
ATOM 722 C C . LEU A 1 91 ? 5.164 -3.784 19.552 1.00 88.38 91 LEU A C 1
ATOM 724 O O . LEU A 1 91 ? 5.410 -3.023 18.606 1.00 88.38 91 LEU A O 1
ATOM 728 N N . ALA A 1 92 ? 4.381 -3.428 20.573 1.00 85.00 92 ALA A N 1
ATOM 729 C CA . ALA A 1 92 ? 3.820 -2.091 20.723 1.00 85.00 92 ALA A CA 1
ATOM 730 C C . ALA A 1 92 ? 4.918 -1.044 20.965 1.00 85.00 92 ALA A C 1
ATOM 732 O O . ALA A 1 92 ? 4.875 0.028 20.360 1.00 85.00 92 ALA A O 1
ATOM 733 N N . ASP A 1 93 ? 5.923 -1.360 21.780 1.00 85.62 93 ASP A N 1
ATOM 734 C CA . ASP A 1 93 ? 7.024 -0.445 22.090 1.00 85.62 93 ASP A CA 1
ATOM 735 C C . ASP A 1 93 ? 7.955 -0.201 20.902 1.00 85.62 93 ASP A C 1
ATOM 737 O O . ASP A 1 93 ? 8.247 0.955 20.591 1.00 85.62 93 ASP A O 1
ATOM 741 N N . ILE A 1 94 ? 8.323 -1.242 20.148 1.00 82.44 94 ILE A N 1
ATOM 742 C CA . ILE A 1 94 ? 9.086 -1.081 18.896 1.00 82.44 94 ILE A CA 1
ATOM 743 C C . ILE A 1 94 ? 8.314 -0.214 17.889 1.00 82.44 94 ILE A C 1
ATOM 745 O O . ILE A 1 94 ? 8.900 0.631 17.213 1.00 82.44 94 ILE A O 1
ATOM 749 N N . THR A 1 95 ? 6.987 -0.362 17.825 1.00 75.06 95 THR A N 1
ATOM 750 C CA . THR A 1 95 ? 6.138 0.452 16.938 1.00 75.06 95 THR A CA 1
ATOM 751 C C . THR A 1 95 ? 6.077 1.924 17.381 1.00 75.06 95 THR A C 1
ATOM 753 O O . THR A 1 95 ? 5.951 2.814 16.538 1.00 75.06 95 THR A O 1
ATOM 756 N N . LYS A 1 96 ? 6.201 2.214 18.685 1.00 76.62 96 LYS A N 1
ATOM 757 C CA . LYS A 1 96 ? 6.297 3.588 19.210 1.00 76.62 96 LYS A CA 1
ATOM 758 C C . LYS A 1 96 ? 7.677 4.201 18.955 1.00 76.62 96 LYS A C 1
ATOM 760 O O . LYS A 1 96 ? 7.742 5.353 18.539 1.00 76.62 96 LYS A O 1
ATOM 765 N N . GLU A 1 97 ? 8.765 3.449 19.143 1.00 65.25 97 GLU A N 1
ATOM 766 C CA . GLU A 1 97 ? 10.135 3.928 18.882 1.00 65.25 97 GLU A CA 1
ATOM 767 C C . GLU A 1 97 ? 10.386 4.271 17.410 1.00 65.25 97 GLU A C 1
ATOM 769 O O . GLU A 1 97 ? 11.102 5.230 17.104 1.00 65.25 97 GLU A O 1
ATOM 774 N N . GLU A 1 98 ? 9.759 3.534 16.492 1.00 55.31 98 GLU A N 1
ATOM 775 C CA . GLU A 1 98 ? 9.778 3.845 15.061 1.00 55.31 98 GLU A CA 1
ATOM 776 C C . GLU A 1 98 ? 9.100 5.200 14.771 1.00 55.31 98 GLU A C 1
ATOM 778 O O . GLU A 1 98 ? 9.615 5.993 13.980 1.00 55.31 98 GLU A O 1
ATOM 783 N N . GLY A 1 99 ? 8.014 5.521 15.487 1.00 47.00 99 GLY A N 1
ATOM 784 C CA . GLY A 1 99 ? 7.324 6.813 15.416 1.00 47.00 99 GLY A CA 1
ATOM 785 C C . GLY A 1 99 ? 8.150 7.987 15.955 1.00 47.00 99 GLY A C 1
ATOM 786 O O . GLY A 1 99 ? 8.168 9.054 15.345 1.00 47.00 99 GLY A O 1
ATOM 787 N N . THR A 1 100 ? 8.901 7.788 17.042 1.00 44.81 100 THR A N 1
ATOM 788 C CA . THR A 1 100 ? 9.767 8.828 17.635 1.00 44.81 100 THR A CA 1
ATOM 789 C C . THR A 1 100 ? 11.052 9.060 16.827 1.00 44.81 100 THR A C 1
ATOM 791 O O . THR A 1 100 ? 11.653 10.131 16.892 1.00 44.81 100 THR A O 1
ATOM 794 N N . ARG A 1 101 ? 11.504 8.081 16.030 1.00 46.00 101 ARG A N 1
ATOM 795 C CA . ARG A 1 101 ? 12.727 8.211 15.218 1.00 46.00 101 ARG A CA 1
ATOM 796 C C . ARG A 1 101 ? 12.536 9.022 13.934 1.00 46.00 101 ARG A C 1
ATOM 798 O O . ARG A 1 101 ? 13.518 9.582 13.440 1.00 46.00 101 ARG A O 1
ATOM 805 N N . VAL A 1 102 ? 11.309 9.154 13.425 1.00 41.34 102 VAL A N 1
ATOM 806 C CA . VAL A 1 102 ? 11.020 10.076 12.309 1.00 41.34 102 VAL A CA 1
ATOM 807 C C . VAL A 1 102 ? 11.313 11.532 12.711 1.00 41.34 102 VAL A C 1
ATOM 809 O O . VAL A 1 102 ? 11.765 12.307 11.873 1.00 41.34 102 VAL A O 1
ATOM 812 N N . GLU A 1 103 ? 11.204 11.881 14.000 1.00 38.47 103 GLU A N 1
ATOM 813 C CA . GLU A 1 103 ? 11.556 13.216 14.516 1.00 38.47 103 GLU A CA 1
ATOM 814 C C . GLU A 1 103 ? 13.080 13.469 14.605 1.00 38.47 103 GLU A C 1
ATOM 816 O O . GLU A 1 103 ? 13.493 14.621 14.684 1.00 38.47 103 GLU A O 1
ATOM 821 N N . LYS A 1 104 ? 13.950 12.443 14.536 1.00 34.47 104 LYS A N 1
ATOM 822 C CA . LYS A 1 104 ? 15.411 12.594 14.754 1.00 34.47 104 LYS A CA 1
ATOM 823 C C . LYS A 1 104 ? 16.293 12.544 13.496 1.00 34.47 104 LYS A C 1
ATOM 825 O O . LYS A 1 104 ? 17.511 12.624 13.621 1.00 34.47 104 LYS A O 1
ATOM 830 N N . LYS A 1 105 ? 15.723 12.408 12.288 1.00 34.59 105 LYS A N 1
ATOM 831 C CA . LYS A 1 105 ? 16.477 12.404 11.006 1.00 34.59 105 LYS A CA 1
ATOM 832 C C . LYS A 1 105 ? 16.281 13.686 10.174 1.00 34.59 105 LYS A C 1
ATOM 834 O O . LYS A 1 105 ? 16.507 13.673 8.968 1.00 34.59 105 LYS A O 1
ATOM 839 N N . VAL A 1 106 ? 15.854 14.781 10.802 1.00 36.72 106 VAL A N 1
ATOM 840 C CA . VAL A 1 106 ? 15.748 16.110 10.173 1.00 36.72 106 VAL A CA 1
ATOM 841 C C . VAL A 1 106 ? 16.372 17.151 11.104 1.00 36.72 106 VAL A C 1
ATOM 843 O O . VAL A 1 106 ? 15.722 18.087 11.541 1.00 36.72 106 VAL A O 1
ATOM 846 N N . GLU A 1 107 ? 17.638 16.973 11.471 1.00 35.59 107 GLU A N 1
ATOM 847 C CA . GLU A 1 107 ? 18.388 18.037 12.143 1.00 35.59 107 GLU A CA 1
ATOM 848 C C . GLU A 1 107 ? 19.823 18.064 11.627 1.00 35.59 107 GLU A C 1
ATOM 850 O O . GLU A 1 107 ? 20.771 17.716 12.315 1.00 35.59 107 GLU A O 1
ATOM 855 N N . GLU A 1 108 ? 19.965 18.484 10.372 1.00 35.53 108 GLU A N 1
ATOM 856 C CA . GLU A 1 108 ? 21.109 19.298 9.975 1.00 35.53 108 GLU A CA 1
ATOM 857 C C . GLU A 1 108 ? 20.672 20.247 8.853 1.00 35.53 108 GLU A C 1
ATOM 859 O O . GLU A 1 108 ? 20.743 19.934 7.669 1.00 35.53 108 GLU A O 1
ATOM 864 N N . THR A 1 109 ? 20.078 21.378 9.244 1.00 31.09 109 THR A N 1
ATOM 865 C CA . THR A 1 109 ? 20.450 22.751 8.843 1.00 31.09 109 THR A CA 1
ATOM 866 C C . THR A 1 109 ? 19.274 23.733 9.003 1.00 31.09 109 THR A C 1
ATOM 868 O O . THR A 1 109 ? 18.254 23.633 8.331 1.00 31.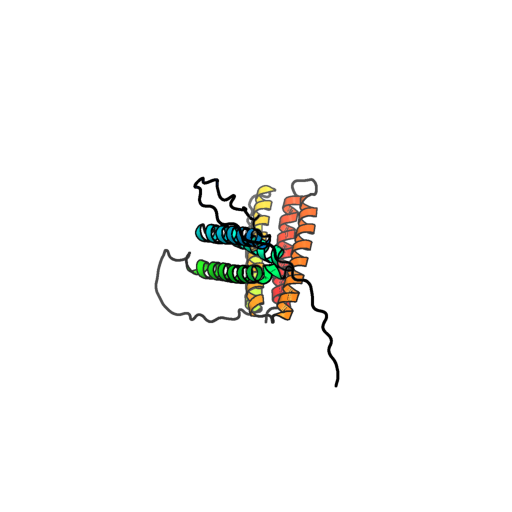09 109 THR A O 1
ATOM 871 N N . LYS A 1 110 ? 19.520 24.745 9.856 1.00 33.66 110 LYS A N 1
ATOM 872 C CA . LYS A 1 110 ? 18.851 26.061 10.015 1.00 33.66 110 LYS A CA 1
ATOM 873 C C . LYS A 1 110 ? 17.555 26.159 10.859 1.00 33.66 110 LYS A C 1
ATOM 875 O O . LYS A 1 110 ? 16.450 25.940 10.383 1.00 33.66 110 LYS A O 1
ATOM 880 N N . LYS A 1 111 ? 17.723 26.645 12.102 1.00 31.97 111 LYS A N 1
ATOM 881 C CA . LYS A 1 111 ? 16.776 27.510 12.861 1.00 31.97 111 LYS A CA 1
ATOM 882 C C . LYS A 1 111 ? 16.872 28.977 12.369 1.00 31.97 111 LYS A C 1
ATOM 884 O O . LYS A 1 111 ? 17.865 29.256 11.690 1.00 31.97 111 LYS A O 1
ATOM 889 N N . PRO A 1 112 ? 15.996 29.937 12.773 1.00 43.94 112 PRO A N 1
ATOM 890 C CA . PRO A 1 112 ? 14.838 29.896 13.705 1.00 43.94 112 PRO A CA 1
ATOM 891 C C . PRO A 1 112 ? 13.508 30.343 13.024 1.00 43.94 112 PRO A C 1
ATOM 893 O O . PRO A 1 112 ? 13.535 30.813 11.896 1.00 43.94 112 PRO A O 1
ATOM 896 N N . ASP A 1 113 ? 12.296 30.122 13.551 1.00 31.42 113 ASP A N 1
ATOM 897 C CA . ASP A 1 113 ? 11.657 30.843 14.676 1.00 31.42 113 ASP A CA 1
ATOM 898 C C . ASP A 1 113 ? 10.321 30.141 15.089 1.00 31.42 113 ASP A C 1
ATOM 900 O O . ASP A 1 113 ? 9.784 29.347 14.307 1.00 31.42 113 ASP A O 1
ATOM 904 N N . PRO A 1 114 ? 9.786 30.350 16.314 1.00 44.47 114 PRO A N 1
ATOM 905 C CA . PRO A 1 114 ? 8.866 29.450 16.989 1.00 44.47 114 PRO A CA 1
ATOM 906 C C . PRO A 1 114 ? 7.405 29.840 16.781 1.00 44.47 114 PRO A C 1
ATOM 908 O O . PRO A 1 114 ? 6.998 30.951 17.084 1.00 44.47 114 PRO A O 1
ATOM 911 N N . GLN A 1 115 ? 6.599 28.866 16.371 1.00 39.75 115 GLN A N 1
ATOM 912 C CA . GLN A 1 11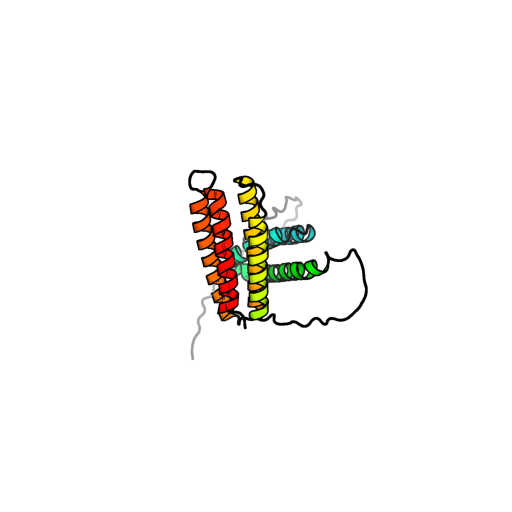5 ? 5.270 28.562 16.912 1.00 39.75 115 GLN A CA 1
ATOM 913 C C . GLN A 1 115 ? 4.536 27.698 15.891 1.00 39.75 115 GLN A C 1
ATOM 915 O O . GLN A 1 115 ? 3.935 28.186 14.938 1.00 39.75 115 GLN A O 1
ATOM 920 N N . LYS A 1 116 ? 4.469 26.397 16.157 1.00 34.56 116 LYS A N 1
ATOM 921 C CA . LYS A 1 116 ? 3.198 25.711 15.964 1.00 34.56 116 LYS A CA 1
ATOM 922 C C . LYS A 1 116 ? 3.098 24.570 16.950 1.00 34.56 116 LYS A C 1
ATOM 924 O O . LYS A 1 116 ? 3.890 23.632 16.942 1.00 34.56 116 LYS A O 1
ATOM 929 N N . LYS A 1 117 ? 2.130 24.737 17.848 1.00 33.44 117 LYS A N 1
ATOM 930 C CA . LYS A 1 117 ? 1.574 23.704 18.708 1.00 33.44 117 LYS A CA 1
ATOM 931 C C . LYS A 1 117 ? 1.546 22.363 17.973 1.00 33.44 117 LYS A C 1
ATOM 933 O O . LYS A 1 117 ? 1.110 22.295 16.824 1.00 33.44 117 LYS A O 1
ATOM 938 N N . LYS A 1 118 ? 1.890 21.299 18.703 1.00 32.94 118 LYS A N 1
ATOM 939 C CA . LYS A 1 118 ? 1.256 19.987 18.548 1.00 32.94 118 LYS A CA 1
ATOM 940 C C . LYS A 1 118 ? -0.256 20.178 18.699 1.00 32.94 118 LYS A C 1
ATOM 942 O O . LYS A 1 118 ? -0.812 20.001 19.775 1.00 32.94 118 LYS A O 1
ATOM 947 N N . GLU A 1 119 ? -0.911 20.605 17.634 1.00 31.12 119 GLU A N 1
ATOM 948 C CA . GLU A 1 119 ? -2.324 20.348 17.442 1.00 31.12 119 GLU A CA 1
ATOM 949 C C . GLU A 1 119 ? -2.386 19.043 16.668 1.00 31.12 119 GLU A C 1
ATOM 951 O O . GLU A 1 119 ? -1.895 18.934 15.545 1.00 31.12 119 GLU A O 1
ATOM 956 N N . SER A 1 120 ? -2.968 18.027 17.298 1.00 35.69 120 SER A N 1
ATOM 957 C CA . SER A 1 120 ? -3.565 16.909 16.588 1.00 35.69 120 SER A CA 1
ATOM 958 C C . SER A 1 120 ? -4.689 17.472 15.715 1.00 35.69 120 SER A C 1
ATOM 960 O O . SER A 1 120 ? -5.865 17.404 16.075 1.00 35.69 120 SER A O 1
ATOM 962 N N . VAL A 1 121 ? -4.334 18.109 14.600 1.00 40.31 121 VAL A N 1
ATOM 963 C CA . VAL A 1 121 ? -5.294 18.450 13.561 1.00 40.31 121 VAL A CA 1
ATOM 964 C C . VAL A 1 121 ? -5.743 17.101 13.026 1.00 40.31 121 VAL A C 1
ATOM 966 O O . VAL A 1 121 ? -4.980 16.399 12.360 1.00 40.31 121 VAL A O 1
ATOM 969 N N . LYS A 1 122 ? -6.953 16.680 13.406 1.00 55.38 122 LYS A N 1
ATOM 970 C CA . LYS A 1 122 ? -7.664 15.633 12.677 1.00 55.38 122 LYS A CA 1
ATOM 971 C C . LYS A 1 122 ? -7.750 16.145 11.243 1.00 55.38 122 LYS A C 1
ATOM 973 O O . LYS A 1 122 ? -8.537 17.042 10.967 1.00 55.38 122 LYS A O 1
ATOM 978 N N . SER A 1 123 ? -6.854 15.660 10.391 1.00 65.31 123 SER A N 1
ATOM 979 C CA . SER A 1 123 ? -6.825 16.033 8.983 1.00 65.31 123 SER A CA 1
ATOM 980 C C . SER A 1 123 ? -8.148 15.617 8.365 1.00 65.31 123 SER A C 1
ATOM 982 O O . SER A 1 123 ? -8.632 14.507 8.612 1.00 65.31 123 SER A O 1
ATOM 984 N N . THR A 1 124 ? -8.756 16.543 7.637 1.00 85.50 124 THR A N 1
ATOM 985 C CA . THR A 1 124 ? -10.127 16.380 7.148 1.00 85.50 124 THR A CA 1
ATOM 986 C C . THR A 1 124 ? -10.148 15.520 5.892 1.00 85.50 124 THR A C 1
ATOM 988 O O . THR A 1 124 ? -9.169 15.468 5.138 1.00 85.50 124 THR A O 1
ATOM 991 N N . LYS A 1 125 ? -11.289 14.883 5.616 1.00 92.88 125 LYS A N 1
ATOM 992 C CA . LYS A 1 125 ? -11.535 14.202 4.336 1.00 92.88 125 LYS A CA 1
ATOM 993 C C . LYS A 1 125 ? -11.117 15.051 3.121 1.00 92.88 125 LYS A C 1
ATOM 995 O O . LYS A 1 125 ? -10.416 14.561 2.238 1.00 92.88 125 LYS A O 1
ATOM 1000 N N . ALA A 1 126 ? -11.479 16.336 3.102 1.00 91.94 126 ALA A N 1
ATOM 1001 C CA . ALA A 1 126 ? -11.173 17.248 1.996 1.00 91.94 126 ALA A CA 1
ATOM 1002 C C . ALA A 1 126 ? -9.662 17.463 1.780 1.00 91.94 126 ALA A C 1
ATOM 1004 O O . ALA A 1 126 ? -9.203 17.512 0.638 1.00 91.94 126 ALA A O 1
ATOM 1005 N N . GLU A 1 127 ? -8.875 17.547 2.856 1.00 93.38 127 GLU A N 1
ATOM 1006 C CA . GLU A 1 127 ? -7.414 17.680 2.768 1.00 93.38 127 GLU A CA 1
ATOM 1007 C C . GLU A 1 127 ? -6.769 16.445 2.133 1.00 93.38 127 GLU A C 1
ATOM 1009 O O . GLU A 1 127 ? -5.870 16.575 1.297 1.00 93.38 127 GLU A O 1
ATOM 1014 N N . TYR A 1 128 ? -7.241 15.245 2.489 1.00 96.00 128 TYR A N 1
ATOM 1015 C CA . TYR A 1 128 ? -6.747 14.013 1.879 1.00 96.00 128 TYR A CA 1
ATOM 1016 C C . TYR A 1 128 ? -7.147 13.894 0.412 1.00 96.00 128 TYR A C 1
ATOM 1018 O O . TYR A 1 128 ? -6.293 13.539 -0.395 1.00 96.00 128 TYR A O 1
ATOM 1026 N N . ILE A 1 129 ? -8.379 14.249 0.036 1.00 97.00 129 ILE A N 1
ATOM 1027 C CA . ILE A 1 129 ? -8.786 14.274 -1.379 1.00 97.00 129 ILE A CA 1
ATOM 1028 C C . ILE A 1 129 ? -7.896 15.226 -2.183 1.00 97.00 129 ILE A C 1
ATOM 1030 O O . ILE A 1 129 ? -7.301 14.813 -3.176 1.00 97.00 129 ILE A O 1
ATOM 1034 N N . ALA A 1 130 ? -7.693 16.458 -1.707 1.00 95.69 130 ALA A N 1
ATOM 1035 C CA . ALA A 1 130 ? -6.820 17.419 -2.380 1.00 95.69 130 ALA A CA 1
ATOM 1036 C C . ALA A 1 130 ? -5.373 16.906 -2.510 1.00 95.69 130 ALA A C 1
ATOM 1038 O O . ALA A 1 130 ? -4.707 17.125 -3.528 1.00 95.69 130 ALA A O 1
ATOM 1039 N N . LYS A 1 131 ? -4.877 16.190 -1.493 1.00 97.38 131 LYS A N 1
ATOM 1040 C CA . LYS A 1 131 ? -3.560 15.549 -1.525 1.00 97.38 131 LYS A CA 1
ATOM 1041 C C . LYS A 1 131 ? -3.491 14.432 -2.567 1.00 97.38 131 LYS A C 1
ATOM 1043 O O . LYS A 1 131 ? -2.512 14.383 -3.310 1.00 97.38 131 LYS A O 1
ATOM 1048 N N . LEU A 1 132 ? -4.495 13.557 -2.630 1.00 97.94 132 LEU A N 1
ATOM 1049 C CA . LEU A 1 132 ? -4.561 12.480 -3.621 1.00 97.94 132 LEU A CA 1
ATOM 1050 C C . LEU A 1 132 ? -4.640 13.042 -5.045 1.00 97.94 132 LEU A C 1
ATOM 1052 O O . LEU A 1 132 ? -3.881 12.602 -5.906 1.00 97.94 132 LEU A O 1
ATOM 1056 N N . ASP A 1 133 ? -5.448 14.080 -5.267 1.00 97.19 133 ASP A N 1
ATOM 1057 C CA . ASP A 1 133 ? -5.552 14.757 -6.564 1.00 97.19 133 ASP A CA 1
ATOM 1058 C C . ASP A 1 133 ? -4.213 15.350 -6.999 1.00 97.19 133 ASP A C 1
ATOM 1060 O O . ASP A 1 133 ? -3.832 15.275 -8.170 1.00 97.19 133 ASP A O 1
ATOM 1064 N N . LYS A 1 134 ? -3.474 15.944 -6.055 1.00 97.50 134 LYS A N 1
ATOM 1065 C CA . LYS A 1 134 ? -2.135 16.469 -6.321 1.00 97.50 134 LYS A CA 1
ATOM 1066 C C . LYS A 1 134 ? -1.161 15.348 -6.684 1.00 97.50 134 LYS A C 1
ATOM 1068 O O . LYS A 1 134 ? -0.428 15.501 -7.655 1.00 97.50 134 LYS A O 1
ATOM 1073 N N . ILE A 1 135 ? -1.167 14.235 -5.946 1.00 97.50 135 ILE A N 1
ATOM 1074 C CA . ILE A 1 135 ? -0.327 13.065 -6.250 1.00 97.50 135 ILE A CA 1
ATOM 1075 C C . ILE A 1 135 ? -0.628 12.552 -7.661 1.00 97.50 135 ILE A C 1
ATOM 1077 O O . ILE A 1 135 ? 0.304 12.377 -8.440 1.00 97.50 135 ILE A O 1
ATOM 1081 N N . GLY A 1 136 ? -1.906 12.381 -8.012 1.00 94.56 136 GLY A N 1
ATOM 1082 C CA . GLY A 1 136 ? -2.315 11.956 -9.353 1.00 94.56 136 GLY A CA 1
ATOM 1083 C C . GLY A 1 136 ? -1.789 12.894 -10.438 1.00 94.56 136 GLY A C 1
ATOM 1084 O O . GLY A 1 136 ? -1.054 12.463 -11.321 1.00 94.56 136 GLY A O 1
ATOM 1085 N N . LYS A 1 137 ? -2.050 14.200 -10.302 1.00 96.94 137 LYS A N 1
ATOM 1086 C CA . LYS A 1 137 ? -1.579 15.222 -11.254 1.00 96.94 137 LYS A CA 1
ATOM 1087 C C . LYS A 1 137 ? -0.057 15.253 -11.398 1.00 96.94 137 LYS A C 1
ATOM 1089 O O . LYS A 1 137 ? 0.443 15.438 -12.504 1.00 96.94 137 LYS A O 1
ATOM 1094 N N . ASP A 1 138 ? 0.682 15.120 -10.299 1.00 94.62 138 ASP A N 1
ATOM 1095 C CA . ASP A 1 138 ? 2.147 15.135 -10.324 1.00 94.62 138 ASP A CA 1
ATOM 1096 C C . ASP A 1 138 ? 2.702 13.876 -11.017 1.00 94.62 138 ASP A C 1
ATOM 1098 O O . ASP A 1 138 ? 3.650 13.971 -11.798 1.00 94.62 138 ASP A O 1
ATOM 1102 N N . LEU A 1 139 ? 2.090 12.710 -10.782 1.00 94.31 139 LEU A N 1
ATOM 1103 C CA . LEU A 1 139 ? 2.469 11.445 -11.419 1.00 94.31 139 LEU A CA 1
ATOM 1104 C C . LEU A 1 139 ? 2.124 11.406 -12.913 1.00 94.31 139 LEU A C 1
ATOM 1106 O O . LEU A 1 139 ? 2.902 10.856 -13.696 1.00 94.31 139 LEU A O 1
ATOM 1110 N N . ASP A 1 140 ? 0.996 11.985 -13.318 1.00 90.94 140 ASP A N 1
ATOM 1111 C CA . ASP A 1 140 ? 0.603 12.068 -14.728 1.00 90.94 140 ASP A CA 1
ATOM 1112 C C . ASP A 1 140 ? 1.557 12.981 -15.497 1.00 90.94 140 ASP A C 1
ATOM 1114 O O . ASP A 1 140 ? 2.170 12.538 -16.466 1.00 90.94 140 ASP A O 1
ATOM 1118 N N . LYS A 1 141 ? 1.841 14.179 -14.971 1.00 92.12 141 LYS A N 1
ATOM 1119 C CA . LYS A 1 141 ? 2.861 15.079 -15.536 1.00 92.12 141 LYS A CA 1
ATOM 1120 C C . LYS A 1 141 ? 4.246 14.441 -15.612 1.00 92.12 141 LYS A C 1
ATOM 1122 O O . LYS A 1 141 ? 5.003 14.730 -16.531 1.00 92.12 141 LYS A O 1
ATOM 1127 N N . ALA A 1 142 ? 4.623 13.626 -14.626 1.00 88.38 142 ALA A N 1
ATOM 1128 C CA . ALA A 1 142 ? 5.899 12.915 -14.654 1.00 88.38 142 ALA A CA 1
ATOM 1129 C C . ALA A 1 142 ? 5.929 11.827 -15.739 1.00 88.38 142 ALA A C 1
ATOM 1131 O O . ALA A 1 142 ? 6.984 11.582 -16.313 1.00 88.38 142 ALA A O 1
ATOM 1132 N N . THR A 1 143 ? 4.783 11.204 -16.028 1.00 86.00 143 THR A N 1
ATOM 1133 C CA . THR A 1 143 ? 4.653 10.193 -17.088 1.00 86.00 143 THR A CA 1
ATOM 1134 C C . THR A 1 143 ? 4.660 10.843 -18.473 1.00 86.00 143 THR A C 1
ATOM 1136 O O . THR A 1 143 ? 5.309 10.332 -19.370 1.00 86.00 143 THR A O 1
ATOM 1139 N N . GLU A 1 144 ? 4.008 11.995 -18.646 1.00 87.44 144 GLU A N 1
ATOM 1140 C CA . GLU A 1 144 ? 4.013 12.755 -19.910 1.00 87.44 144 GLU A CA 1
ATOM 1141 C C . GLU A 1 144 ? 5.406 13.272 -20.304 1.00 87.44 144 GLU A C 1
ATOM 1143 O O . GLU A 1 144 ? 5.668 13.511 -21.476 1.00 87.44 144 GLU A O 1
ATOM 1148 N N . LYS A 1 145 ? 6.299 13.460 -19.326 1.00 86.50 145 LYS A N 1
ATOM 1149 C CA . LYS A 1 145 ? 7.682 13.927 -19.524 1.00 86.50 145 LYS A CA 1
ATOM 1150 C C . LYS A 1 145 ? 8.687 12.802 -19.776 1.00 86.50 145 LYS A C 1
ATOM 1152 O O . LYS A 1 145 ? 9.889 13.063 -19.785 1.00 86.50 145 LYS A O 1
ATOM 1157 N N . LEU A 1 146 ? 8.239 11.554 -19.886 1.00 84.12 146 LEU A N 1
ATOM 1158 C CA . LEU A 1 146 ? 9.133 10.469 -20.269 1.00 84.12 1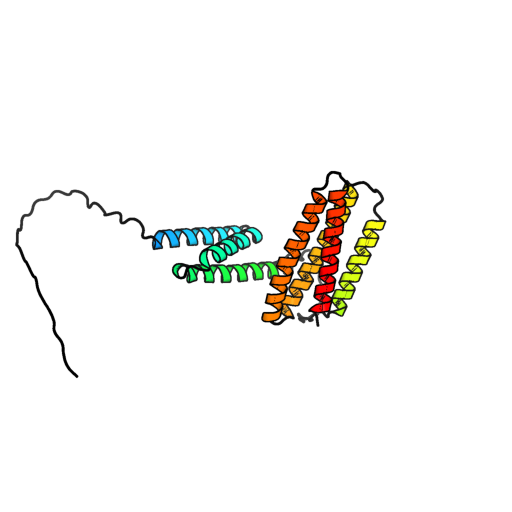46 LEU A CA 1
ATOM 1159 C C . LEU A 1 146 ? 9.552 10.699 -21.730 1.00 84.12 146 LEU A C 1
ATOM 1161 O O . LEU A 1 146 ? 8.740 10.593 -22.637 1.00 84.12 146 LEU A O 1
ATOM 1165 N N . GLU A 1 147 ? 10.822 11.034 -21.952 1.00 73.81 147 GLU A N 1
ATOM 1166 C CA . GLU A 1 147 ? 11.384 11.277 -23.295 1.00 73.81 147 GLU A CA 1
ATOM 1167 C C . GLU A 1 147 ? 11.639 9.969 -24.078 1.00 73.81 147 GLU A C 1
ATOM 1169 O O . GLU A 1 147 ? 12.013 9.992 -25.249 1.00 73.81 147 GLU A O 1
ATOM 1174 N N . SER A 1 148 ? 11.491 8.815 -23.419 1.00 72.88 148 SER A N 1
ATOM 1175 C CA . SER A 1 148 ? 11.813 7.491 -23.947 1.00 72.88 148 SER A CA 1
ATOM 1176 C C . SER A 1 148 ? 10.738 6.478 -23.554 1.00 72.88 148 SER A C 1
ATOM 1178 O O . SER A 1 148 ? 10.451 6.294 -22.374 1.00 72.88 148 SER A O 1
ATOM 1180 N N . ASP A 1 149 ? 10.196 5.775 -24.551 1.00 77.31 149 ASP A N 1
ATOM 1181 C CA . ASP A 1 149 ? 9.137 4.768 -24.396 1.00 77.31 149 ASP A CA 1
ATOM 1182 C C . ASP A 1 149 ? 9.692 3.342 -24.234 1.00 77.31 149 ASP A C 1
ATOM 1184 O O . ASP A 1 149 ? 9.053 2.346 -24.599 1.00 77.31 149 ASP A O 1
ATOM 1188 N N . THR A 1 150 ? 10.915 3.190 -23.712 1.00 89.81 150 THR A N 1
ATOM 1189 C CA . THR A 1 150 ? 11.442 1.841 -23.487 1.00 89.81 150 THR A CA 1
ATOM 1190 C C . THR A 1 150 ? 10.671 1.142 -22.370 1.00 89.81 150 THR A C 1
ATOM 1192 O O . THR A 1 150 ? 10.235 1.736 -21.384 1.00 89.81 150 THR A O 1
ATOM 1195 N N . ASN A 1 151 ? 10.578 -0.188 -22.460 1.00 88.00 151 ASN A N 1
ATOM 1196 C CA . ASN A 1 151 ? 10.005 -0.993 -21.379 1.00 88.00 151 ASN A CA 1
ATOM 1197 C C . ASN A 1 151 ? 10.763 -0.832 -20.045 1.00 88.00 151 ASN A C 1
ATOM 1199 O O . ASN A 1 151 ? 10.210 -1.180 -19.005 1.00 88.00 151 ASN A O 1
ATOM 1203 N N . ALA A 1 152 ? 12.017 -0.366 -20.049 1.00 90.38 152 ALA A N 1
ATOM 1204 C CA . ALA A 1 152 ? 12.768 -0.091 -18.825 1.00 90.38 152 ALA A CA 1
ATOM 1205 C C . ALA A 1 152 ? 12.287 1.209 -18.165 1.00 90.38 152 ALA A C 1
ATOM 1207 O O . ALA A 1 152 ? 11.905 1.180 -16.994 1.00 90.38 152 ALA A O 1
ATOM 1208 N N . ASP A 1 153 ? 12.198 2.296 -18.933 1.00 91.19 153 ASP A N 1
ATOM 1209 C CA . ASP A 1 153 ? 11.728 3.599 -18.444 1.00 91.19 153 ASP A CA 1
ATOM 1210 C C . ASP A 1 153 ? 10.280 3.508 -17.946 1.00 91.19 153 ASP A C 1
ATOM 1212 O O . ASP A 1 153 ? 9.942 3.978 -16.858 1.00 91.19 153 ASP A O 1
ATOM 1216 N N . MET A 1 154 ? 9.429 2.789 -18.685 1.00 93.06 154 MET A N 1
ATOM 1217 C CA . MET A 1 154 ? 8.036 2.556 -18.299 1.00 93.06 154 MET A CA 1
ATOM 1218 C C . MET A 1 154 ? 7.901 1.711 -17.025 1.00 93.06 154 MET A C 1
ATOM 1220 O O . MET A 1 154 ? 6.972 1.919 -16.240 1.00 93.06 154 MET A O 1
ATOM 1224 N N . ARG A 1 155 ? 8.827 0.772 -16.772 1.00 93.06 155 ARG A N 1
ATOM 1225 C CA . ARG A 1 155 ? 8.866 0.037 -15.494 1.00 93.06 155 ARG A CA 1
ATOM 1226 C C . ARG A 1 155 ? 9.233 0.962 -14.349 1.00 93.06 155 ARG A C 1
ATOM 1228 O O . ARG A 1 155 ? 8.546 0.934 -13.334 1.00 93.06 155 ARG A O 1
ATOM 1235 N N . GLU A 1 156 ? 10.253 1.796 -14.522 1.00 93.50 156 GLU A N 1
ATOM 1236 C CA . GLU A 1 156 ? 10.662 2.756 -13.497 1.00 93.50 156 GLU A CA 1
ATOM 1237 C C . GLU A 1 156 ? 9.538 3.757 -13.184 1.00 93.50 156 GLU A C 1
ATOM 1239 O O . GLU A 1 156 ? 9.252 4.031 -12.017 1.00 93.50 156 GLU A O 1
ATOM 1244 N N . ALA A 1 157 ? 8.844 4.258 -14.209 1.00 94.00 157 ALA A N 1
ATOM 1245 C CA . ALA A 1 157 ? 7.673 5.117 -14.043 1.00 94.00 157 ALA A CA 1
ATOM 1246 C C . ALA A 1 157 ? 6.545 4.408 -13.272 1.00 94.00 157 ALA A C 1
ATOM 1248 O O . ALA A 1 157 ? 5.972 4.979 -12.338 1.00 94.00 157 ALA A O 1
ATOM 1249 N N . GLY A 1 158 ? 6.259 3.147 -13.612 1.00 95.06 158 GLY A N 1
ATOM 1250 C CA . GLY A 1 158 ? 5.304 2.311 -12.885 1.00 95.06 158 GLY A CA 1
ATOM 1251 C C . GLY A 1 158 ? 5.694 2.100 -11.417 1.00 95.06 158 GLY A C 1
ATOM 1252 O O . GLY A 1 158 ? 4.857 2.267 -10.531 1.00 95.06 158 GLY A O 1
ATOM 1253 N N . ASP A 1 159 ? 6.965 1.810 -11.139 1.00 95.88 159 ASP A N 1
ATOM 1254 C CA . ASP A 1 159 ? 7.479 1.600 -9.780 1.00 95.88 159 ASP A CA 1
ATOM 1255 C C . ASP A 1 159 ? 7.393 2.887 -8.937 1.00 95.88 159 ASP A C 1
ATOM 1257 O O . ASP A 1 159 ? 6.962 2.851 -7.779 1.00 95.88 159 ASP A O 1
ATOM 1261 N N . LYS A 1 160 ? 7.691 4.053 -9.529 1.00 96.69 160 LYS A N 1
ATOM 1262 C CA . LYS A 1 160 ? 7.492 5.369 -8.889 1.00 96.69 160 LYS A CA 1
ATOM 1263 C C . LYS A 1 160 ? 6.021 5.632 -8.561 1.00 96.69 160 LYS A C 1
ATOM 1265 O O . LYS A 1 160 ? 5.717 6.099 -7.460 1.00 96.69 160 LYS A O 1
ATOM 1270 N N . LYS A 1 161 ? 5.107 5.314 -9.486 1.00 97.38 161 LYS A N 1
ATOM 1271 C CA . LYS A 1 161 ? 3.655 5.438 -9.273 1.00 97.38 161 LYS A CA 1
ATOM 1272 C C . LYS A 1 161 ? 3.186 4.564 -8.108 1.00 97.38 161 LYS A C 1
ATOM 1274 O O . LYS A 1 161 ? 2.492 5.067 -7.226 1.00 97.38 161 LYS A O 1
ATOM 1279 N N . ILE A 1 162 ? 3.604 3.297 -8.057 1.00 97.19 162 ILE A N 1
ATOM 1280 C CA . ILE A 1 162 ? 3.285 2.388 -6.943 1.00 97.19 162 ILE A CA 1
ATOM 1281 C C . ILE A 1 162 ? 3.779 2.970 -5.619 1.00 97.19 162 ILE A C 1
ATOM 1283 O O . ILE A 1 162 ? 2.994 3.097 -4.682 1.00 97.19 162 ILE A O 1
ATOM 1287 N N . ALA A 1 163 ? 5.049 3.377 -5.547 1.00 98.00 163 ALA A N 1
ATOM 1288 C CA . ALA A 1 163 ? 5.642 3.889 -4.314 1.00 98.00 163 ALA A CA 1
ATOM 1289 C C . ALA A 1 163 ? 4.908 5.131 -3.777 1.00 98.00 163 ALA A C 1
ATOM 1291 O O . ALA A 1 163 ? 4.663 5.242 -2.573 1.00 98.00 163 ALA A O 1
ATOM 1292 N N . ALA A 1 164 ? 4.521 6.055 -4.662 1.00 98.31 164 ALA A N 1
ATOM 1293 C CA . ALA A 1 164 ? 3.768 7.248 -4.285 1.00 98.31 164 ALA A CA 1
ATOM 1294 C C . ALA A 1 164 ? 2.371 6.905 -3.744 1.00 98.31 164 ALA A C 1
ATOM 1296 O O . ALA A 1 164 ? 1.971 7.421 -2.695 1.00 98.31 164 ALA A O 1
ATOM 1297 N N . TRP A 1 165 ? 1.646 6.008 -4.419 1.00 98.50 165 TRP A N 1
ATOM 1298 C CA . TRP A 1 165 ? 0.312 5.602 -3.981 1.00 98.50 165 TRP A CA 1
ATOM 1299 C C . TRP A 1 165 ? 0.339 4.750 -2.712 1.00 98.50 165 TRP A C 1
ATOM 1301 O O . TRP A 1 165 ? -0.487 4.976 -1.832 1.00 98.50 165 TRP A O 1
ATOM 1311 N N . ASP A 1 166 ? 1.296 3.834 -2.554 1.00 98.31 166 ASP A N 1
ATOM 1312 C CA . ASP A 1 166 ? 1.424 3.021 -1.338 1.00 98.31 166 ASP A CA 1
ATOM 1313 C C . ASP A 1 166 ? 1.798 3.897 -0.130 1.00 98.31 166 ASP A C 1
ATOM 1315 O O . ASP A 1 166 ? 1.299 3.687 0.979 1.00 98.31 166 ASP A O 1
ATOM 1319 N N . LYS A 1 167 ? 2.617 4.939 -0.333 1.00 98.56 167 LYS A N 1
ATOM 1320 C CA . LYS A 1 167 ? 2.885 5.947 0.702 1.00 98.56 167 LYS A CA 1
ATOM 1321 C C . LYS A 1 167 ? 1.602 6.667 1.121 1.00 98.56 167 LYS A C 1
ATOM 1323 O O . LYS A 1 167 ? 1.337 6.770 2.317 1.00 98.56 167 LYS A O 1
ATOM 1328 N N . ALA A 1 168 ? 0.794 7.122 0.163 1.00 98.44 168 ALA A N 1
ATOM 1329 C CA . ALA A 1 168 ? -0.488 7.766 0.453 1.00 98.44 168 ALA A CA 1
ATOM 1330 C C . ALA A 1 168 ? -1.462 6.818 1.172 1.00 98.44 168 ALA A C 1
ATOM 1332 O O . ALA A 1 168 ? -2.085 7.211 2.158 1.00 98.44 168 ALA A O 1
ATOM 1333 N N . LEU A 1 169 ? -1.539 5.558 0.735 1.00 98.62 169 LEU A N 1
ATOM 1334 C CA . LEU A 1 169 ? -2.377 4.529 1.345 1.00 98.62 169 LEU A CA 1
ATOM 1335 C C . LEU A 1 169 ? -2.006 4.303 2.815 1.00 98.62 169 LEU A C 1
ATOM 1337 O O . LEU A 1 169 ? -2.884 4.257 3.675 1.00 98.62 169 LEU A O 1
ATOM 1341 N N . ASN A 1 170 ? -0.710 4.198 3.115 1.00 97.88 170 ASN A N 1
ATOM 1342 C CA . ASN A 1 170 ? -0.219 4.002 4.478 1.00 97.88 170 ASN A CA 1
ATOM 1343 C C . ASN A 1 170 ? -0.497 5.211 5.381 1.00 97.88 170 ASN A C 1
ATOM 1345 O O . ASN A 1 170 ? -0.858 5.033 6.545 1.00 97.88 170 ASN A O 1
ATOM 1349 N N . GLU A 1 171 ? -0.369 6.429 4.853 1.00 97.31 171 GLU A N 1
ATOM 1350 C CA . GLU A 1 171 ? -0.718 7.656 5.577 1.00 97.31 171 GLU A CA 1
ATOM 1351 C C . GLU A 1 171 ? -2.220 7.717 5.894 1.00 97.31 171 GLU A C 1
ATOM 1353 O O . GLU A 1 171 ? -2.592 7.938 7.048 1.00 97.31 171 GLU A O 1
ATOM 1358 N N . ILE A 1 172 ? -3.079 7.435 4.907 1.00 97.69 172 ILE A N 1
ATOM 1359 C CA . ILE A 1 172 ? -4.541 7.354 5.069 1.00 97.69 172 ILE A CA 1
ATOM 1360 C C . ILE A 1 172 ? -4.907 6.301 6.113 1.00 97.69 172 ILE A C 1
ATOM 1362 O O . ILE A 1 172 ? -5.643 6.585 7.057 1.00 97.69 172 ILE A O 1
ATOM 1366 N N . TYR A 1 173 ? -4.359 5.092 5.990 1.00 96.44 173 TYR A N 1
ATOM 1367 C CA . TYR A 1 173 ? -4.611 4.004 6.932 1.00 96.44 173 TYR A CA 1
ATOM 1368 C C . TYR A 1 173 ? -4.141 4.361 8.351 1.00 96.44 173 TYR A C 1
ATOM 1370 O O . TYR A 1 173 ? -4.812 4.039 9.332 1.00 96.44 173 TYR A O 1
ATOM 1378 N N . GLY A 1 174 ? -3.011 5.064 8.479 1.00 95.75 174 GLY A N 1
ATOM 1379 C CA . GLY A 1 174 ? -2.515 5.598 9.747 1.00 95.75 174 GLY A CA 1
ATOM 1380 C C . GLY A 1 174 ? -3.472 6.607 10.381 1.00 95.75 174 GLY A C 1
ATOM 1381 O O . GLY A 1 174 ? -3.772 6.495 11.570 1.00 95.75 174 GLY A O 1
ATOM 1382 N N . ALA A 1 175 ? -4.008 7.541 9.595 1.00 95.31 175 ALA A N 1
ATOM 1383 C CA . ALA A 1 175 ? -5.008 8.495 10.066 1.00 95.31 175 ALA A CA 1
ATOM 1384 C C . ALA A 1 175 ? -6.306 7.795 10.498 1.00 95.31 175 ALA A C 1
ATOM 1386 O O . ALA A 1 175 ? -6.818 8.075 11.585 1.00 95.31 175 ALA A O 1
ATOM 1387 N N . LEU A 1 176 ? -6.794 6.828 9.718 1.00 95.25 176 LEU A N 1
ATOM 1388 C CA . LEU A 1 176 ? -8.020 6.084 10.024 1.00 95.25 176 LEU A CA 1
ATOM 1389 C C . LEU A 1 176 ? -7.949 5.321 11.350 1.00 95.25 176 LEU A C 1
ATOM 1391 O O . LEU A 1 176 ? -8.934 5.317 12.084 1.00 95.25 176 LEU A O 1
ATOM 1395 N N . LYS A 1 177 ? -6.780 4.793 11.741 1.00 93.00 177 LYS A N 1
ATOM 1396 C CA . LYS A 1 177 ? -6.584 4.184 13.075 1.00 93.00 177 LYS A CA 1
ATOM 1397 C C . LYS A 1 177 ? -6.907 5.125 14.236 1.00 93.00 177 LYS A C 1
ATOM 1399 O O . LYS A 1 177 ? -7.216 4.654 15.324 1.00 93.00 177 LYS A O 1
ATOM 1404 N N . THR A 1 178 ? -6.792 6.435 14.024 1.00 92.56 178 THR A N 1
ATOM 1405 C CA . THR A 1 178 ? -7.073 7.458 15.044 1.00 92.56 178 THR A CA 1
ATOM 1406 C C . THR A 1 178 ? -8.497 8.010 14.960 1.00 92.56 178 THR A C 1
ATOM 1408 O O . THR A 1 178 ? -8.991 8.585 15.930 1.00 92.56 178 THR A O 1
ATOM 1411 N N . GLN A 1 179 ? -9.154 7.866 13.805 1.00 90.31 179 GLN A N 1
ATOM 1412 C CA . GLN A 1 179 ? -10.478 8.433 13.540 1.00 90.31 179 GLN A CA 1
ATOM 1413 C C . GLN A 1 179 ? -11.611 7.420 13.737 1.00 90.31 179 GLN A C 1
ATOM 1415 O O . GLN A 1 179 ? -12.702 7.807 14.169 1.00 90.31 179 GLN A O 1
ATOM 1420 N N . LEU A 1 180 ? -11.361 6.149 13.415 1.00 91.19 180 LEU A N 1
ATOM 1421 C CA . LEU A 1 180 ? -12.360 5.090 13.469 1.00 91.19 180 LEU A CA 1
ATOM 1422 C C . LEU A 1 180 ? -12.461 4.470 14.867 1.00 91.19 180 LEU A C 1
ATOM 1424 O O . LEU A 1 180 ? -11.445 4.285 15.544 1.00 91.19 180 LEU A O 1
ATOM 1428 N N . PRO A 1 181 ? -13.672 4.088 15.304 1.00 91.88 181 PRO A N 1
ATOM 1429 C CA . PRO A 1 181 ? -13.834 3.265 16.491 1.00 91.88 181 PRO A CA 1
ATOM 1430 C C . PRO A 1 181 ? -13.236 1.865 16.267 1.00 91.88 181 PRO A C 1
ATOM 1432 O O . PRO A 1 181 ? -13.092 1.387 15.140 1.00 91.88 181 PRO A O 1
ATOM 1435 N N . SER A 1 182 ? -12.874 1.185 17.360 1.00 89.56 182 SER A N 1
ATOM 1436 C CA . SER A 1 182 ? -12.113 -0.076 17.307 1.00 89.56 182 SER A CA 1
ATOM 1437 C C . SER A 1 182 ? -12.790 -1.173 16.472 1.00 89.56 182 SER A C 1
ATOM 1439 O O . SER A 1 182 ? -12.109 -1.915 15.766 1.00 89.56 182 SER A O 1
ATOM 1441 N N . ASN A 1 183 ? -14.120 -1.271 16.520 1.00 88.44 183 ASN A N 1
ATOM 1442 C CA . ASN A 1 183 ? -14.896 -2.230 15.731 1.00 88.44 183 ASN A CA 1
ATOM 1443 C C . ASN A 1 183 ? -14.797 -1.952 14.222 1.00 88.44 183 ASN A C 1
ATOM 1445 O O . ASN A 1 183 ? -14.508 -2.871 13.461 1.00 88.44 183 ASN A O 1
ATOM 1449 N N . GLU A 1 184 ? -14.970 -0.701 13.791 1.00 90.62 184 GLU A N 1
ATOM 1450 C CA . GLU A 1 184 ? -14.850 -0.317 12.378 1.00 90.62 184 GLU A CA 1
ATOM 1451 C C . GLU A 1 184 ? -13.413 -0.477 11.874 1.00 90.62 184 GLU A C 1
ATOM 1453 O O . GLU A 1 184 ? -13.194 -0.973 10.771 1.00 90.62 184 GLU A O 1
ATOM 1458 N N . MET A 1 185 ? -12.415 -0.153 12.704 1.00 95.69 185 MET A N 1
ATOM 1459 C CA . MET A 1 185 ? -11.009 -0.352 12.350 1.00 95.69 185 MET A CA 1
ATOM 1460 C C . MET A 1 185 ? -10.652 -1.840 12.177 1.00 95.69 185 MET A C 1
ATOM 1462 O O . MET A 1 185 ? -9.856 -2.177 11.301 1.00 95.69 185 MET A O 1
ATOM 1466 N N . LYS A 1 186 ? -11.245 -2.746 12.970 1.00 93.75 186 LYS A N 1
ATOM 1467 C CA . LYS A 1 186 ? -11.075 -4.203 12.793 1.00 93.75 186 LYS A CA 1
ATOM 1468 C C . LYS A 1 186 ? -11.654 -4.679 11.461 1.00 93.75 186 LYS A C 1
ATOM 1470 O O . LYS A 1 186 ? -10.971 -5.403 10.741 1.00 93.75 186 LYS A O 1
ATOM 1475 N N . VAL A 1 187 ? -12.857 -4.221 11.106 1.00 93.81 187 VAL A N 1
ATOM 1476 C CA . VAL A 1 187 ? -13.474 -4.519 9.801 1.00 93.81 187 VAL A CA 1
ATOM 1477 C C . VAL A 1 187 ? -12.591 -4.002 8.666 1.00 93.81 187 VAL A C 1
ATOM 1479 O O . VAL A 1 187 ? -12.238 -4.756 7.761 1.00 93.81 187 VAL A O 1
ATOM 1482 N N . LEU A 1 188 ? -12.140 -2.748 8.752 1.00 96.19 188 LEU A N 1
ATOM 1483 C CA . LEU A 1 188 ? -11.239 -2.163 7.762 1.00 96.19 188 LEU A CA 1
ATOM 1484 C C . LEU A 1 188 ? -9.919 -2.947 7.641 1.00 96.19 188 LEU A C 1
ATOM 1486 O O . LEU A 1 188 ? -9.401 -3.121 6.540 1.00 96.19 188 LEU A O 1
ATOM 1490 N N . GLN A 1 189 ? -9.365 -3.453 8.744 1.00 96.12 189 GLN A N 1
ATOM 1491 C CA . GLN A 1 189 ? -8.151 -4.270 8.711 1.00 96.12 189 GLN A CA 1
ATOM 1492 C C . GLN A 1 189 ? -8.353 -5.577 7.928 1.00 96.12 189 GLN A C 1
ATOM 1494 O O . GLN A 1 189 ? -7.459 -5.996 7.188 1.00 96.12 189 GLN A O 1
ATOM 1499 N N . GLU A 1 190 ? -9.506 -6.225 8.074 1.00 96.19 190 GLU A N 1
ATOM 1500 C CA . GLU A 1 190 ? -9.856 -7.430 7.316 1.00 96.19 190 GLU A CA 1
ATOM 1501 C C . GLU A 1 190 ? -10.085 -7.121 5.835 1.00 96.19 190 GLU A C 1
ATOM 1503 O O . GLU A 1 190 ? -9.518 -7.805 4.976 1.00 96.19 190 GLU A O 1
ATOM 1508 N N . GLU A 1 191 ? -10.816 -6.045 5.528 1.00 96.12 191 GLU A N 1
ATOM 1509 C CA . GLU A 1 191 ? -10.979 -5.552 4.156 1.00 96.12 191 GLU A CA 1
ATOM 1510 C C . GLU A 1 191 ? -9.620 -5.265 3.505 1.00 96.12 191 GLU A C 1
ATOM 1512 O O . GLU A 1 191 ? -9.383 -5.662 2.366 1.00 96.12 191 GLU A O 1
ATOM 1517 N N . GLN A 1 192 ? -8.695 -4.630 4.233 1.00 97.81 192 GLN A N 1
ATOM 1518 C CA . GLN A 1 192 ? -7.372 -4.283 3.719 1.00 97.81 192 GLN A CA 1
ATOM 1519 C C . GLN A 1 192 ? -6.508 -5.523 3.451 1.00 97.81 192 GLN A C 1
ATOM 1521 O O . GLN A 1 192 ? -5.798 -5.567 2.445 1.00 97.81 192 GLN A O 1
ATOM 1526 N N . ARG A 1 193 ? -6.580 -6.554 4.306 1.00 96.81 193 ARG A N 1
ATOM 1527 C CA . ARG A 1 193 ? -5.899 -7.842 4.071 1.00 96.81 193 ARG A CA 1
ATOM 1528 C C . ARG A 1 193 ? -6.430 -8.533 2.820 1.00 96.81 193 ARG A C 1
ATOM 1530 O O . ARG A 1 193 ? -5.634 -8.997 2.006 1.00 96.81 193 ARG A O 1
ATOM 1537 N N . LYS A 1 194 ? -7.757 -8.586 2.663 1.00 96.44 194 LYS A N 1
ATOM 1538 C CA . LYS A 1 194 ? -8.395 -9.178 1.482 1.00 96.44 194 LYS A CA 1
ATOM 1539 C C . LYS A 1 194 ? -8.014 -8.411 0.217 1.00 96.44 194 LYS A C 1
ATOM 1541 O O . LYS A 1 194 ? -7.547 -9.015 -0.740 1.00 96.44 194 LYS A O 1
ATOM 1546 N N . TRP A 1 195 ? -8.117 -7.085 0.254 1.00 98.31 195 TRP A N 1
ATOM 1547 C CA . TRP A 1 195 ? -7.742 -6.224 -0.864 1.00 98.31 195 TRP A CA 1
ATOM 1548 C C . TRP A 1 195 ? -6.271 -6.395 -1.271 1.00 98.31 195 TRP A C 1
ATOM 1550 O O . TRP A 1 195 ? -5.983 -6.500 -2.461 1.00 98.31 195 TRP A O 1
ATOM 1560 N N . ASN A 1 196 ? -5.342 -6.483 -0.309 1.00 94.69 196 ASN A N 1
ATOM 1561 C CA . ASN A 1 196 ? -3.925 -6.734 -0.602 1.00 94.69 196 ASN A CA 1
ATOM 1562 C C . ASN A 1 196 ? -3.738 -8.060 -1.350 1.00 94.69 196 ASN A C 1
ATOM 1564 O O . ASN A 1 196 ? -3.037 -8.093 -2.360 1.00 94.69 196 ASN A O 1
ATOM 1568 N N . LYS A 1 197 ? -4.397 -9.131 -0.888 1.00 97.25 197 LYS A N 1
ATOM 1569 C CA . LYS A 1 197 ? -4.345 -10.442 -1.545 1.00 97.25 197 LYS A CA 1
ATOM 1570 C C . LYS A 1 197 ? -4.901 -10.383 -2.969 1.00 97.25 197 LYS A C 1
ATOM 1572 O O . LYS A 1 197 ? -4.220 -10.804 -3.899 1.00 97.25 197 LYS A O 1
ATOM 1577 N N . ASP A 1 198 ? -6.080 -9.794 -3.150 1.00 96.69 198 ASP A N 1
ATOM 1578 C CA . ASP A 1 198 ? -6.721 -9.677 -4.465 1.00 96.69 198 ASP A CA 1
ATOM 1579 C C . ASP A 1 198 ? -5.862 -8.843 -5.441 1.00 96.69 198 ASP A C 1
ATOM 1581 O O . ASP A 1 198 ? -5.723 -9.192 -6.619 1.00 96.69 198 ASP A O 1
ATOM 1585 N N . LYS A 1 199 ? -5.227 -7.763 -4.954 1.00 97.75 199 LYS A N 1
ATOM 1586 C CA . LYS A 1 199 ? -4.274 -6.947 -5.729 1.00 97.75 199 LYS A CA 1
ATOM 1587 C C . LYS A 1 199 ? -3.052 -7.765 -6.146 1.00 97.75 199 LYS A C 1
ATOM 1589 O O . LYS A 1 199 ? -2.656 -7.728 -7.314 1.00 97.75 199 LYS A O 1
ATOM 1594 N N . GLU A 1 200 ? -2.442 -8.490 -5.212 1.00 96.25 200 GLU A N 1
ATOM 1595 C CA . GLU A 1 200 ? -1.269 -9.324 -5.483 1.00 96.25 200 GLU A CA 1
ATOM 1596 C C . GLU A 1 200 ? -1.571 -10.425 -6.499 1.00 96.25 200 GLU A C 1
ATOM 1598 O O . GLU A 1 200 ? -0.811 -10.602 -7.449 1.00 96.25 200 GLU A O 1
ATOM 1603 N N . ASP A 1 201 ? -2.687 -11.132 -6.344 1.00 97.56 201 ASP A N 1
ATOM 1604 C CA . ASP A 1 201 ? -3.064 -12.221 -7.246 1.00 97.56 201 ASP A CA 1
ATOM 1605 C C . ASP A 1 201 ? -3.321 -11.691 -8.667 1.00 97.56 201 ASP A C 1
ATOM 1607 O O . ASP A 1 201 ? -2.826 -12.253 -9.651 1.00 97.56 201 ASP A O 1
ATOM 1611 N N . ARG A 1 202 ? -4.014 -10.549 -8.793 1.00 96.38 202 ARG A N 1
ATOM 1612 C CA . ARG A 1 202 ? -4.257 -9.900 -10.091 1.00 96.38 202 ARG A CA 1
ATOM 1613 C C . ARG A 1 202 ? -2.962 -9.443 -10.760 1.00 96.38 202 ARG A C 1
ATOM 1615 O O . ARG A 1 202 ? -2.766 -9.696 -11.947 1.00 96.38 202 ARG A O 1
ATOM 1622 N N . THR A 1 203 ? -2.082 -8.775 -10.021 1.00 95.00 203 THR A N 1
ATOM 1623 C CA . THR A 1 203 ? -0.831 -8.223 -10.571 1.00 95.00 203 THR A CA 1
ATOM 1624 C C . THR A 1 203 ? 0.171 -9.319 -10.928 1.00 95.00 203 THR A C 1
ATOM 1626 O O . THR A 1 203 ? 0.770 -9.254 -12.002 1.00 95.00 203 THR A O 1
ATOM 1629 N N . LYS A 1 204 ? 0.289 -10.377 -10.113 1.00 97.62 204 LYS A N 1
ATOM 1630 C CA . LYS A 1 204 ? 1.112 -11.561 -10.422 1.00 97.62 204 LYS A CA 1
ATOM 1631 C C . LYS A 1 204 ? 0.624 -12.274 -11.682 1.00 97.62 204 LYS A C 1
ATOM 1633 O O . LYS A 1 204 ? 1.445 -12.636 -12.519 1.00 97.62 204 LYS A O 1
ATOM 1638 N N . LYS A 1 205 ? -0.696 -12.437 -11.849 1.00 97.94 205 LYS A N 1
ATOM 1639 C CA . LYS A 1 205 ? -1.285 -13.068 -13.044 1.00 97.94 205 LYS A CA 1
ATOM 1640 C C . LYS A 1 205 ? -0.982 -12.301 -14.334 1.00 97.94 205 LYS A C 1
ATOM 1642 O O . LYS A 1 205 ? -0.777 -12.929 -15.370 1.00 97.94 205 LYS A O 1
ATOM 1647 N N . ILE A 1 206 ? -0.981 -10.967 -14.281 1.00 96.81 206 ILE A N 1
ATOM 1648 C CA . ILE A 1 206 ? -0.604 -10.124 -15.425 1.00 96.81 206 ILE A CA 1
ATOM 1649 C C . ILE A 1 206 ? 0.899 -10.264 -15.673 1.00 96.81 206 ILE A C 1
ATOM 1651 O O . ILE A 1 206 ? 1.305 -10.608 -16.774 1.00 96.81 206 ILE A O 1
ATOM 1655 N N . ALA A 1 207 ? 1.726 -10.089 -14.640 1.00 96.50 207 ALA A N 1
ATOM 1656 C CA . ALA A 1 207 ? 3.182 -10.124 -14.771 1.00 96.50 207 ALA A CA 1
ATOM 1657 C C . ALA A 1 207 ? 3.742 -11.468 -15.277 1.00 96.50 207 ALA A C 1
ATOM 1659 O O . ALA A 1 207 ? 4.844 -11.486 -15.821 1.00 96.50 207 ALA A O 1
ATOM 1660 N N . SER A 1 208 ? 3.015 -12.577 -15.096 1.00 97.50 208 SER A N 1
ATOM 1661 C CA . SER A 1 208 ? 3.418 -13.908 -15.565 1.00 97.50 208 SER A CA 1
ATOM 1662 C C . SER A 1 208 ? 3.085 -14.196 -17.032 1.00 97.50 208 SER A C 1
ATOM 1664 O O . SER A 1 208 ? 3.496 -15.238 -17.546 1.00 97.50 208 SER A O 1
ATOM 1666 N N . GLN A 1 209 ? 2.352 -13.312 -17.715 1.00 97.62 209 GLN A N 1
ATOM 1667 C CA . GLN A 1 209 ? 2.077 -13.463 -19.143 1.00 97.62 209 GLN A CA 1
ATOM 1668 C C . GLN A 1 209 ? 3.369 -13.295 -19.972 1.00 97.62 209 GLN A C 1
ATOM 1670 O O . GLN A 1 209 ? 4.234 -12.487 -19.621 1.00 97.62 209 GLN A O 1
ATOM 1675 N N . PRO A 1 210 ? 3.530 -14.039 -21.083 1.00 96.38 210 PRO A N 1
ATOM 1676 C CA . PRO A 1 210 ? 4.744 -13.993 -21.893 1.00 96.38 210 PRO A CA 1
ATOM 1677 C C . PRO A 1 210 ? 4.889 -12.656 -22.630 1.00 96.38 210 PRO A C 1
ATOM 1679 O O . PRO A 1 210 ? 3.998 -12.250 -23.365 1.00 96.38 210 PRO A O 1
ATOM 1682 N N . GLY A 1 211 ? 6.039 -11.993 -22.494 1.00 94.00 211 GLY A N 1
ATOM 1683 C CA . GLY A 1 211 ? 6.351 -10.736 -23.186 1.00 94.00 211 GLY A CA 1
ATOM 1684 C C . GLY A 1 211 ? 6.804 -9.627 -22.235 1.00 94.00 211 GLY A C 1
ATOM 1685 O O . GLY A 1 211 ? 6.518 -9.640 -21.041 1.00 94.00 211 GLY A O 1
ATOM 1686 N N . THR A 1 212 ? 7.541 -8.642 -22.750 1.00 91.88 212 THR A N 1
ATOM 1687 C CA . THR A 1 212 ? 8.159 -7.598 -21.911 1.00 91.88 212 THR A CA 1
ATOM 1688 C C . THR A 1 212 ? 7.193 -6.501 -21.465 1.00 91.88 212 THR A C 1
ATOM 1690 O O . THR A 1 212 ? 7.502 -5.809 -20.490 1.00 91.88 212 THR A O 1
ATOM 1693 N N . ALA A 1 213 ? 6.045 -6.368 -22.139 1.00 93.62 213 ALA A N 1
ATOM 1694 C CA . ALA A 1 213 ? 5.005 -5.385 -21.840 1.00 93.62 213 ALA A CA 1
ATOM 1695 C C . ALA A 1 213 ? 4.171 -5.757 -20.602 1.00 93.62 213 ALA A C 1
ATOM 1697 O O . ALA A 1 213 ? 3.826 -4.887 -19.811 1.00 93.62 213 ALA A O 1
ATOM 1698 N N . TYR A 1 214 ? 3.909 -7.041 -20.356 1.00 97.12 214 TYR A N 1
ATOM 1699 C CA . TYR A 1 214 ? 3.051 -7.453 -19.241 1.00 97.12 214 TYR A CA 1
ATOM 1700 C C . TYR A 1 214 ? 3.598 -7.096 -17.846 1.00 97.12 214 TYR A C 1
ATOM 1702 O O . TYR A 1 214 ? 2.834 -6.622 -17.005 1.00 97.12 214 TYR A O 1
ATOM 1710 N N . PRO A 1 215 ? 4.913 -7.205 -17.563 1.00 95.38 215 PRO A N 1
ATOM 1711 C CA . PRO A 1 215 ? 5.475 -6.666 -16.324 1.00 95.38 215 PRO A CA 1
ATOM 1712 C C . PRO A 1 215 ? 5.348 -5.141 -16.184 1.00 95.38 215 PRO A C 1
ATOM 1714 O O . PRO A 1 215 ? 5.352 -4.640 -15.059 1.00 95.38 215 PRO A O 1
ATOM 1717 N N . VAL A 1 216 ? 5.287 -4.396 -17.295 1.00 95.69 216 VAL A N 1
ATOM 1718 C CA . VAL A 1 216 ? 5.014 -2.947 -17.289 1.00 95.69 216 VAL A CA 1
ATOM 1719 C C . VAL A 1 216 ? 3.550 -2.730 -16.912 1.00 95.69 216 VAL A C 1
ATOM 1721 O O . VAL A 1 216 ? 3.262 -2.045 -15.934 1.00 95.69 216 VAL A O 1
ATOM 1724 N N . GLU A 1 217 ? 2.630 -3.385 -17.622 1.00 96.25 217 GLU A N 1
ATOM 1725 C CA . GLU A 1 217 ? 1.186 -3.309 -17.383 1.00 96.25 217 GLU A CA 1
ATOM 1726 C C . GLU A 1 217 ? 0.826 -3.653 -15.931 1.00 96.25 217 GLU A C 1
ATOM 1728 O O . GLU A 1 217 ? 0.099 -2.908 -15.274 1.00 96.25 217 GLU A O 1
ATOM 1733 N N . ALA A 1 218 ? 1.406 -4.723 -15.380 1.00 97.75 218 ALA A N 1
ATOM 1734 C CA . ALA A 1 218 ? 1.188 -5.128 -13.995 1.00 97.75 218 ALA A CA 1
ATOM 1735 C C . ALA A 1 218 ? 1.521 -4.014 -12.986 1.00 97.75 218 ALA A C 1
ATOM 1737 O O . ALA A 1 218 ? 0.830 -3.885 -11.972 1.00 97.75 218 ALA A O 1
ATOM 1738 N N . ARG A 1 219 ? 2.541 -3.186 -13.259 1.00 97.00 219 ARG A N 1
ATOM 1739 C CA . ARG A 1 219 ? 2.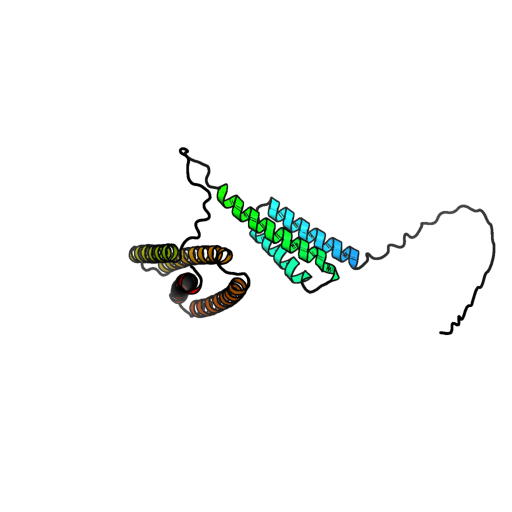908 -2.063 -12.384 1.00 97.00 219 ARG A CA 1
ATOM 1740 C C . ARG A 1 219 ? 1.875 -0.949 -12.427 1.00 97.00 219 ARG A C 1
ATOM 1742 O O . ARG A 1 219 ? 1.442 -0.481 -11.377 1.00 97.00 219 ARG A O 1
ATOM 1749 N N . PHE A 1 220 ? 1.447 -0.561 -13.626 1.00 96.12 220 PHE A N 1
ATOM 1750 C CA . PHE A 1 220 ? 0.422 0.470 -13.791 1.00 96.12 220 PHE A CA 1
ATOM 1751 C C . PHE A 1 220 ? -0.921 0.031 -13.202 1.00 96.12 220 PHE A C 1
ATOM 1753 O O . PHE A 1 220 ? -1.546 0.809 -12.486 1.00 96.12 220 PHE A O 1
ATOM 1760 N N . ILE A 1 221 ? -1.311 -1.235 -13.384 1.00 97.88 221 ILE A N 1
ATOM 1761 C CA . ILE A 1 221 ? -2.504 -1.801 -12.741 1.00 97.88 221 ILE A CA 1
ATOM 1762 C C . ILE A 1 221 ? -2.361 -1.819 -11.214 1.00 97.88 221 ILE A C 1
ATOM 1764 O O . ILE A 1 221 ? -3.309 -1.473 -10.512 1.00 97.88 221 ILE A O 1
ATOM 1768 N N . SER A 1 222 ? -1.192 -2.180 -10.674 1.00 97.94 222 SER A N 1
ATOM 1769 C CA . SER A 1 222 ? -0.940 -2.117 -9.225 1.00 97.94 222 SER A CA 1
ATOM 1770 C C . SER A 1 222 ? -1.117 -0.693 -8.687 1.00 97.94 222 SER A C 1
ATOM 1772 O O . SER A 1 222 ? -1.826 -0.488 -7.700 1.00 97.94 222 SER A O 1
ATOM 1774 N N . ALA A 1 223 ? -0.538 0.297 -9.374 1.00 97.81 223 ALA A N 1
ATOM 1775 C CA . ALA A 1 223 ? -0.661 1.708 -9.024 1.00 97.81 223 ALA A CA 1
ATOM 1776 C C . ALA A 1 223 ? -2.117 2.200 -9.075 1.00 97.81 223 ALA A C 1
ATOM 1778 O O . ALA A 1 223 ? -2.572 2.831 -8.124 1.00 97.81 223 ALA A O 1
ATOM 1779 N N . GLU A 1 224 ? -2.861 1.878 -10.136 1.00 97.25 224 GLU A N 1
ATOM 1780 C CA . GLU A 1 224 ? -4.271 2.262 -10.295 1.00 97.25 224 GLU A CA 1
ATOM 1781 C C . GLU A 1 224 ? -5.152 1.650 -9.195 1.00 97.25 224 GLU A C 1
ATOM 1783 O O . GLU A 1 224 ? -6.019 2.318 -8.627 1.00 97.25 224 GLU A O 1
ATOM 1788 N N . LEU A 1 225 ? -4.922 0.380 -8.854 1.00 98.38 225 LEU A N 1
ATOM 1789 C CA . LEU A 1 225 ? -5.641 -0.284 -7.768 1.00 98.38 225 LEU A CA 1
ATOM 1790 C C . LEU A 1 225 ? -5.349 0.379 -6.422 1.00 98.38 225 LEU A C 1
ATOM 1792 O O . LEU A 1 225 ? -6.287 0.630 -5.662 1.00 98.38 225 LEU A O 1
ATOM 1796 N N . THR A 1 226 ? -4.081 0.693 -6.130 1.00 98.62 226 THR A N 1
ATOM 1797 C CA . THR A 1 226 ? -3.712 1.421 -4.907 1.00 98.62 226 THR A CA 1
ATOM 1798 C C . THR A 1 226 ? -4.336 2.819 -4.888 1.00 98.62 226 THR A C 1
ATOM 1800 O O . THR A 1 226 ? -4.919 3.194 -3.874 1.00 98.62 226 THR A O 1
ATOM 1803 N N . GLN A 1 227 ? -4.307 3.561 -5.999 1.00 98.56 227 GLN A N 1
ATOM 1804 C CA . GLN A 1 227 ? -4.958 4.869 -6.119 1.00 98.56 227 GLN A CA 1
ATOM 1805 C C . GLN A 1 227 ? -6.449 4.787 -5.780 1.00 98.56 227 GLN A C 1
ATOM 1807 O O . GLN A 1 227 ? -6.924 5.516 -4.909 1.00 98.56 227 GLN A O 1
ATOM 1812 N N . LYS A 1 228 ? -7.188 3.879 -6.430 1.00 98.50 228 LYS A N 1
ATOM 1813 C CA . LYS A 1 228 ? -8.625 3.686 -6.174 1.00 98.50 228 LYS A CA 1
ATOM 1814 C C . LYS A 1 228 ? -8.892 3.368 -4.708 1.00 98.50 228 LYS A C 1
ATOM 1816 O O . LYS A 1 228 ? -9.810 3.937 -4.126 1.00 98.50 228 LYS A O 1
ATOM 1821 N N . ARG A 1 229 ? -8.059 2.519 -4.096 1.00 98.56 229 ARG A N 1
ATOM 1822 C CA . ARG A 1 229 ? -8.175 2.192 -2.672 1.00 98.56 229 ARG A CA 1
ATOM 1823 C C . ARG A 1 229 ? -7.941 3.410 -1.782 1.00 98.56 229 ARG A C 1
ATOM 1825 O O . ARG A 1 229 ? -8.682 3.582 -0.824 1.00 98.56 229 ARG A O 1
ATOM 1832 N N . CYS A 1 230 ? -6.974 4.274 -2.096 1.00 98.69 230 CYS A N 1
ATOM 1833 C CA . CYS A 1 230 ? -6.769 5.524 -1.359 1.00 98.69 230 CYS A CA 1
ATOM 1834 C C . CYS A 1 230 ? -8.037 6.385 -1.344 1.00 98.69 230 CYS A C 1
ATOM 1836 O O . CYS A 1 230 ? -8.479 6.784 -0.269 1.00 98.69 230 CYS A O 1
ATOM 1838 N N . TYR A 1 231 ? -8.647 6.625 -2.510 1.00 98.25 231 TYR A N 1
ATOM 1839 C CA . TYR A 1 231 ? -9.897 7.390 -2.589 1.00 98.25 231 TYR A CA 1
ATOM 1840 C C . TYR A 1 231 ? -11.040 6.690 -1.857 1.00 98.25 231 TYR A C 1
ATOM 1842 O O . TYR A 1 231 ? -11.731 7.334 -1.079 1.00 98.25 231 TYR A O 1
ATOM 1850 N N . GLU A 1 232 ? -11.212 5.378 -2.036 1.00 98.12 232 GLU A N 1
ATOM 1851 C CA . GLU A 1 232 ? -12.244 4.604 -1.336 1.00 98.12 232 GLU A CA 1
ATOM 1852 C C . GLU A 1 232 ? -12.129 4.751 0.188 1.00 98.12 232 GLU A C 1
ATOM 1854 O O . GLU A 1 232 ? -13.128 4.998 0.865 1.00 98.12 232 GLU A O 1
ATOM 1859 N N . LEU A 1 233 ? -10.912 4.638 0.732 1.00 98.12 233 LEU A N 1
ATOM 1860 C CA . LEU A 1 233 ? -10.679 4.752 2.168 1.00 98.12 233 LEU A CA 1
ATOM 1861 C C . LEU A 1 233 ? -11.012 6.147 2.701 1.00 98.12 233 LEU A C 1
ATOM 1863 O O . LEU A 1 233 ? -11.647 6.269 3.748 1.00 98.12 233 LEU A O 1
ATOM 1867 N N . VAL A 1 234 ? -10.602 7.191 1.982 1.00 97.56 234 VAL A N 1
ATOM 1868 C CA . VAL A 1 234 ? -10.909 8.580 2.347 1.00 97.56 234 VAL A CA 1
ATOM 1869 C C . VAL A 1 234 ? -12.413 8.833 2.256 1.00 97.56 234 VAL A C 1
ATOM 1871 O O . VAL A 1 234 ? -13.011 9.363 3.188 1.00 97.56 234 VAL A O 1
ATOM 1874 N N . GLU A 1 235 ? -13.049 8.408 1.168 1.00 95.00 235 GLU A N 1
ATOM 1875 C CA . GLU A 1 235 ? -14.464 8.660 0.914 1.00 95.00 235 GLU A CA 1
ATOM 1876 C C . GLU A 1 235 ? -15.387 7.963 1.913 1.00 95.00 235 GLU A C 1
ATOM 1878 O O . GLU A 1 235 ? -16.333 8.589 2.401 1.00 95.00 235 GLU A O 1
ATOM 1883 N N . LYS A 1 236 ? -15.103 6.692 2.222 1.00 94.75 236 LYS A N 1
ATOM 1884 C CA . LYS A 1 236 ? -15.953 5.832 3.055 1.00 94.75 236 LYS A CA 1
ATOM 1885 C C . LYS A 1 236 ? -15.725 6.025 4.554 1.00 94.75 236 LYS A C 1
ATOM 1887 O O . LYS A 1 236 ? -16.675 5.880 5.318 1.00 94.75 236 LYS A O 1
ATOM 1892 N N . TYR A 1 237 ? -14.491 6.309 4.979 1.00 94.06 237 TYR A N 1
ATOM 1893 C CA . TYR A 1 237 ? -14.111 6.211 6.393 1.00 94.06 237 TYR A CA 1
ATOM 1894 C C . TYR A 1 237 ? -13.635 7.520 7.036 1.00 94.06 237 TYR A C 1
ATOM 1896 O O . TYR A 1 237 ? -13.673 7.618 8.264 1.00 94.06 237 TYR A O 1
ATOM 1904 N N . MET A 1 238 ? -13.178 8.518 6.268 1.00 92.25 238 MET A N 1
ATOM 1905 C CA . MET A 1 238 ? -12.734 9.789 6.858 1.00 92.25 238 MET A CA 1
ATOM 1906 C C . MET A 1 238 ? -13.899 10.743 7.110 1.00 92.25 238 MET A C 1
ATOM 1908 O O . MET A 1 238 ? -14.843 10.821 6.322 1.00 92.25 238 MET A O 1
ATOM 1912 N N . LYS A 1 239 ? -13.795 11.478 8.222 1.00 79.56 239 LYS A N 1
ATOM 1913 C CA . LYS A 1 239 ? -14.763 12.499 8.647 1.00 79.56 239 LYS A CA 1
ATOM 1914 C C . LYS A 1 239 ? -14.348 13.904 8.214 1.00 79.56 239 LYS A C 1
ATOM 1916 O O . LYS A 1 239 ? -13.133 14.161 8.028 1.00 79.56 239 LYS A O 1
#

Organism: NCBI:txid1347902

Sequence (239 aa):
MRKLLIITGAMMLFATGCGKGEEEPKKEQEVSAPSEQDKTEATYKEKFEKVEALRAEKKFAEAKKELQAIVTETKDNEKLKTYHQQAEEKLADITKEEGTRVEKKVEETKKPDPQKKKESVKSTKAEYIAKLDKIGKDLDKATEKLESDTNADMREAGDKKIAAWDKALNEIYGALKTQLPSNEMKVLQEEQRKWNKDKEDRTKKIASQPGTAYPVEARFISAELTQKRCYELVEKYMK

Radius of gyration: 31.47 Å; chains: 1; bounding box: 62×84×87 Å

pLDDT: mean 77.29, std 24.5, range [29.52, 98.69]